Protein AF-A0AAW0XL30-F1 (afdb_monomer)

Foldseek 3Di:
DDDDDDQDKDKDKDWFQAKFAQQAPVDQQDASDWPPKDADDECVVCVQKKKWWQWDFFPRPPLTDIDTLHPPVVSHQWGPGTFWMKIWGDDDPKIKIKIKGWLPPRVQWIWHQPPPRRMITIHGGNHARMDHRGDMTMMIIFIDTPDDVVRVVVVVVVSCVVVVHDPDDDPPPVDAAAECDDPHPNPVNADPPDAQLVRLLVVLVVCVVVVPDHQAYEDELPFADADPVRFHQDPAGDCRRVVPDPVVSCVSRVHHYHYDGTHHDQNHPPDPHHD

pLDDT: mean 88.73, std 12.31, range [24.39, 98.44]

Solvent-accessible surface area (backbone atoms only — not comparable to full-atom values): 15245 Å² total; per-residue (Å²): 138,88,85,87,65,101,72,68,62,48,76,43,74,39,76,38,81,55,67,40,75,75,40,39,70,79,35,59,50,37,55,46,52,69,54,59,71,41,77,57,67,52,51,87,78,42,72,62,38,28,39,39,13,41,2,29,85,84,86,18,69,84,45,59,28,70,41,38,72,66,80,36,65,88,59,58,35,36,10,77,34,24,42,47,40,33,42,34,37,77,52,102,91,44,29,43,31,33,42,33,31,58,68,39,56,62,93,48,40,23,27,27,69,43,74,88,79,36,29,45,30,30,16,38,31,2,53,25,45,51,45,57,55,66,45,65,40,31,36,36,37,37,64,33,60,81,28,64,69,56,35,53,51,52,45,51,52,50,50,25,60,73,70,73,49,72,89,74,84,72,71,71,78,76,49,54,54,48,65,27,38,97,86,35,88,50,38,98,38,52,47,90,99,46,41,48,51,61,32,51,53,50,53,51,50,52,25,61,78,66,72,48,74,66,59,30,41,39,44,35,79,81,46,43,44,63,30,58,96,67,14,36,19,41,95,47,78,37,56,83,42,30,76,77,39,69,69,48,53,32,71,75,68,70,36,55,76,46,75,55,76,68,52,73,14,90,66,21,77,80,62,91,65,85,106

Mean predicted aligned error: 6.65 Å

Secondary structure (DSSP, 8-state):
-PPP-SS--EEEEEEE-S-EES---S-TTSEEEEEEEEEPPPTTT-TT-EEEE--STTTS-TT-EEEETTT-GGG---GGG---EEEEEEETTEEEEEEEEESS-TTTEEEEEETTTTEEEEEEETT-SEE-TTEEEEEEEEEESB-HHHHHHHHHHHHHHHTT--PPP-GGGSS-EE--STTSTTTT-PPTT--HHHHHHHHHHHHHHTT----EEEE-TTSEEE-GGG-EEEEEE-TTT-TTHHHHHHHHH-PPEEE---PBPTT-TT-SS--

Radius of gyration: 22.83 Å; Cα contacts (8 Å, |Δi|>4): 549; chains: 1; bounding box: 47×49×70 Å

Nearest PDB structures (foldseek):
  3blc-assembly1_A  TM=3.018E-01  e=8.356E-02  Escherichia coli K-12
  3bs6-assembly1_A  TM=4.001E-01  e=4.565E-01  Escherichia coli
  4liu-assembly1_A-2  TM=1.437E-01  e=5.770E-01  Escherichia coli K-12
  6hcp-assembly1_C  TM=2.713E-01  e=1.861E+00  Acinetobacter baumannii
  6h7v-assembly3_C  TM=3.399E-01  e=6.747E+00  Acinetobacter baumannii ATCC 19606 = CIP 70.34 = JCM 6841

Structure (mmCIF, N/CA/C/O backbone):
data_AF-A0AAW0XL30-F1
#
_entry.id   AF-A0AAW0XL30-F1
#
loop_
_atom_site.group_PDB
_atom_site.id
_atom_site.type_symbol
_atom_site.label_atom_id
_atom_site.label_alt_id
_atom_site.label_comp_id
_atom_site.label_asym_id
_atom_site.label_entity_id
_atom_site.label_seq_id
_atom_site.pdbx_PDB_ins_code
_atom_site.Cartn_x
_atom_site.Cartn_y
_atom_site.Cartn_z
_atom_site.occupancy
_atom_site.B_iso_or_equiv
_atom_site.auth_seq_id
_atom_site.auth_comp_id
_atom_site.auth_asym_id
_atom_site.auth_atom_id
_atom_site.pdbx_PDB_model_num
ATOM 1 N N . SER A 1 1 ? 0.242 -12.738 -33.799 1.00 29.17 1 SER A N 1
ATOM 2 C CA . SER A 1 1 ? 0.184 -11.485 -34.581 1.00 29.17 1 SER A CA 1
ATOM 3 C C . SER A 1 1 ? -0.854 -10.565 -33.959 1.00 29.17 1 SER A C 1
ATOM 5 O O . SER A 1 1 ? -2.045 -10.805 -34.114 1.00 29.17 1 SER A O 1
ATOM 7 N N . PHE A 1 2 ? -0.418 -9.568 -33.193 1.00 26.45 2 PHE A N 1
ATOM 8 C CA . PHE A 1 2 ? -1.316 -8.661 -32.475 1.00 26.45 2 PHE A CA 1
ATOM 9 C C . PHE A 1 2 ? -1.724 -7.494 -33.382 1.00 26.45 2 PHE A C 1
ATOM 11 O O . PHE A 1 2 ? -0.868 -6.788 -33.911 1.00 26.45 2 PHE A O 1
ATOM 18 N N . ARG A 1 3 ? -3.035 -7.325 -33.605 1.00 24.39 3 ARG A N 1
ATOM 19 C CA . ARG A 1 3 ? -3.607 -6.148 -34.272 1.00 24.39 3 ARG A CA 1
ATOM 20 C C . ARG A 1 3 ? -3.874 -5.080 -33.219 1.00 24.39 3 ARG A C 1
ATOM 22 O O . ARG A 1 3 ? -4.595 -5.317 -32.259 1.00 24.39 3 ARG A O 1
ATOM 29 N N . MET A 1 4 ? -3.267 -3.925 -33.438 1.00 35.72 4 MET A N 1
ATOM 30 C CA . MET A 1 4 ? -3.285 -2.756 -32.575 1.00 35.72 4 MET A CA 1
ATOM 31 C C . MET A 1 4 ? -4.419 -1.804 -33.007 1.00 35.72 4 MET A C 1
ATOM 33 O O . MET A 1 4 ? -4.470 -1.408 -34.170 1.00 35.72 4 MET A O 1
ATOM 37 N N . SER A 1 5 ? -5.339 -1.469 -32.091 1.00 28.84 5 SER A N 1
ATOM 38 C CA . SER A 1 5 ? -6.337 -0.396 -32.251 1.00 28.84 5 SER A CA 1
ATOM 39 C C . SER A 1 5 ? -6.109 0.712 -31.221 1.00 28.84 5 SER A C 1
ATOM 41 O O . SER A 1 5 ? -5.761 0.432 -30.079 1.00 28.84 5 SER A O 1
ATOM 43 N N . THR A 1 6 ? -6.375 1.944 -31.636 1.00 35.22 6 THR A N 1
ATOM 44 C CA . THR A 1 6 ? -6.037 3.279 -31.105 1.00 35.22 6 THR A CA 1
ATOM 45 C C . THR A 1 6 ? -6.480 3.670 -29.676 1.00 35.22 6 THR A C 1
ATOM 47 O O . THR A 1 6 ? -6.712 4.843 -29.426 1.00 35.22 6 THR A O 1
ATOM 50 N N . ASN A 1 7 ? -6.531 2.740 -28.719 1.00 40.53 7 ASN A N 1
ATOM 51 C CA . ASN A 1 7 ? -6.711 2.991 -27.276 1.00 40.53 7 ASN A CA 1
ATOM 52 C C . ASN A 1 7 ? -5.680 2.156 -26.493 1.00 40.53 7 ASN A C 1
ATOM 54 O O . ASN A 1 7 ? -6.031 1.209 -25.787 1.00 40.53 7 ASN A O 1
ATOM 58 N N . TYR A 1 8 ? -4.392 2.409 -26.729 1.00 49.28 8 TYR A N 1
ATOM 59 C CA . TYR A 1 8 ? -3.324 1.471 -26.384 1.00 49.28 8 TYR A CA 1
ATOM 60 C C . TYR A 1 8 ? -3.070 1.375 -24.878 1.00 49.28 8 TYR A C 1
ATOM 62 O O . TYR A 1 8 ? -2.275 2.121 -24.328 1.00 49.28 8 TYR A O 1
ATOM 70 N N . ARG A 1 9 ? -3.693 0.395 -24.222 1.00 61.16 9 ARG A N 1
ATOM 71 C CA . ARG A 1 9 ? -3.139 -0.231 -23.016 1.00 61.16 9 ARG A CA 1
ATOM 72 C C . ARG A 1 9 ? -2.165 -1.303 -23.491 1.00 61.16 9 ARG A C 1
ATOM 74 O O . ARG A 1 9 ? -2.548 -2.136 -24.313 1.00 61.16 9 ARG A O 1
ATOM 81 N N . VAL A 1 10 ? -0.921 -1.283 -23.022 1.00 65.50 10 VAL A N 1
ATOM 82 C CA . VAL A 1 10 ? 0.007 -2.384 -23.298 1.00 65.50 10 VAL A CA 1
ATOM 83 C C . VAL A 1 10 ? -0.132 -3.379 -22.160 1.00 65.50 10 VAL A C 1
ATOM 85 O O . VAL A 1 10 ? 0.188 -3.076 -21.014 1.00 65.50 10 VAL A O 1
ATOM 88 N N . LEU A 1 11 ? -0.663 -4.549 -22.496 1.00 71.31 11 LEU A N 1
ATOM 89 C CA . LEU A 1 11 ? -0.765 -5.690 -21.605 1.00 71.31 11 LEU A CA 1
ATOM 90 C C . LEU A 1 11 ? 0.345 -6.670 -21.962 1.00 71.31 11 LEU A C 1
ATOM 92 O O . LEU A 1 11 ? 0.440 -7.106 -23.112 1.00 71.31 11 LEU A O 1
ATOM 96 N N . VAL A 1 12 ? 1.175 -7.003 -20.983 1.00 78.75 12 VAL A N 1
ATOM 97 C CA . VAL A 1 12 ? 2.212 -8.018 -21.123 1.00 78.75 12 VAL A CA 1
ATOM 98 C C . VAL A 1 12 ? 1.910 -9.137 -20.140 1.00 78.75 12 VAL A C 1
ATOM 100 O O . VAL A 1 12 ? 1.725 -8.880 -18.957 1.00 78.75 12 VAL A O 1
ATOM 103 N N . MET A 1 13 ? 1.851 -10.370 -20.636 1.00 83.12 13 MET A N 1
ATOM 104 C CA . MET A 1 13 ? 1.565 -11.561 -19.838 1.00 83.12 13 MET A CA 1
ATOM 105 C C . MET A 1 13 ? 2.779 -12.483 -19.836 1.00 83.12 13 MET A C 1
ATOM 107 O O . MET A 1 13 ? 3.375 -12.721 -20.892 1.00 83.12 13 MET A O 1
ATOM 111 N N . GLN A 1 14 ? 3.101 -13.043 -18.673 1.00 81.75 14 GLN A N 1
ATOM 112 C CA . GLN A 1 14 ? 4.001 -14.183 -18.553 1.00 81.75 14 GLN A CA 1
ATOM 113 C C . GLN A 1 14 ? 3.235 -15.377 -17.986 1.00 81.75 14 GLN A C 1
ATOM 115 O O . GLN A 1 14 ? 2.604 -15.276 -16.937 1.00 81.75 14 GLN A O 1
ATOM 120 N N . ALA A 1 15 ? 3.338 -16.514 -18.674 1.00 75.75 15 ALA A N 1
ATOM 121 C CA . ALA A 1 15 ? 2.795 -17.789 -18.227 1.00 75.75 15 ALA A CA 1
ATOM 122 C C . ALA A 1 15 ? 3.926 -18.802 -18.026 1.00 75.75 15 ALA A C 1
ATOM 124 O O . ALA A 1 15 ? 4.773 -18.988 -18.907 1.00 75.75 15 ALA A O 1
ATOM 125 N N . ILE A 1 16 ? 3.943 -19.457 -16.865 1.00 80.00 16 ILE A N 1
ATOM 126 C CA . ILE A 1 16 ? 4.920 -20.487 -16.504 1.00 80.00 16 ILE A CA 1
ATOM 127 C C . ILE A 1 16 ? 4.213 -21.842 -16.545 1.00 80.00 16 ILE A C 1
ATOM 129 O O . ILE A 1 16 ? 3.512 -22.240 -15.621 1.00 80.00 16 ILE A O 1
ATOM 133 N N . PHE A 1 17 ? 4.381 -22.567 -17.652 1.00 82.38 17 PHE A N 1
ATOM 134 C CA . PHE A 1 17 ? 3.639 -23.810 -17.920 1.00 82.38 17 PHE A CA 1
ATOM 135 C C . PHE A 1 17 ? 4.147 -25.036 -17.145 1.00 82.38 17 PHE A C 1
ATOM 137 O O . PHE A 1 17 ? 3.485 -26.072 -17.127 1.00 82.38 17 PHE A O 1
ATOM 144 N N . THR A 1 18 ? 5.314 -24.943 -16.509 1.00 85.31 18 THR A N 1
ATOM 145 C CA . THR A 1 18 ? 5.949 -26.038 -15.765 1.00 85.31 18 THR A CA 1
ATOM 146 C C . THR A 1 18 ? 6.310 -25.587 -14.362 1.00 85.31 18 THR A C 1
ATOM 148 O O . THR A 1 18 ? 6.690 -24.439 -14.176 1.00 85.31 18 THR A O 1
ATOM 151 N N . TYR A 1 19 ? 6.257 -26.496 -13.390 1.00 90.75 19 TYR A N 1
ATOM 152 C CA . TYR A 1 19 ? 6.735 -26.221 -12.035 1.00 90.75 19 TYR A CA 1
ATOM 153 C C . TYR A 1 19 ? 8.234 -25.892 -12.055 1.00 90.75 19 TYR A C 1
ATOM 155 O O . TYR A 1 19 ? 9.018 -26.640 -12.646 1.00 90.75 19 TYR A O 1
ATOM 163 N N . LEU A 1 20 ? 8.614 -24.783 -11.423 1.00 91.31 20 LEU A N 1
ATOM 164 C CA . LEU A 1 20 ? 10.001 -24.340 -11.300 1.00 91.31 20 LEU A CA 1
ATOM 165 C C . LEU A 1 20 ? 10.411 -24.388 -9.821 1.00 91.31 20 LEU A C 1
ATOM 167 O O . LEU A 1 20 ? 10.010 -23.498 -9.072 1.00 91.31 20 LEU A O 1
ATOM 171 N N . PRO A 1 21 ? 11.174 -25.406 -9.385 1.00 92.94 21 PRO A N 1
ATOM 172 C CA . PRO A 1 21 ? 11.687 -25.461 -8.024 1.00 92.94 21 PRO A CA 1
ATOM 173 C C . PRO A 1 21 ? 12.925 -24.578 -7.839 1.00 92.94 21 PRO A C 1
ATOM 175 O O . PRO A 1 21 ? 13.735 -24.445 -8.759 1.00 92.94 21 PRO A O 1
ATOM 178 N N . GLY A 1 22 ? 13.128 -24.058 -6.628 1.00 92.62 22 GLY A N 1
ATOM 179 C CA . GLY A 1 22 ? 14.364 -23.362 -6.249 1.00 92.62 22 GLY A CA 1
ATOM 180 C C . GLY A 1 22 ? 14.598 -22.048 -7.000 1.00 92.62 22 GLY A C 1
ATOM 181 O O . GLY A 1 22 ? 15.731 -21.728 -7.351 1.00 92.62 22 GLY A O 1
ATOM 182 N N . THR A 1 23 ? 13.532 -21.296 -7.268 1.00 92.94 23 THR A N 1
ATOM 183 C CA . THR A 1 23 ? 13.560 -20.014 -7.991 1.00 92.94 23 THR A CA 1
ATOM 184 C C . THR A 1 23 ? 14.044 -18.845 -7.139 1.00 92.94 23 THR A C 1
ATOM 186 O O . THR A 1 23 ? 14.394 -17.795 -7.673 1.00 92.94 23 THR A O 1
ATOM 189 N N . SER A 1 24 ? 14.068 -19.009 -5.818 1.00 93.25 24 SER A N 1
ATOM 190 C CA . SER A 1 24 ? 14.411 -17.939 -4.885 1.00 93.25 24 SER A CA 1
ATOM 191 C C . SER A 1 24 ? 15.831 -17.410 -5.111 1.00 93.25 24 SER A C 1
ATOM 193 O O . SER A 1 24 ? 16.809 -18.152 -5.045 1.00 93.25 24 SER A O 1
ATOM 195 N N . THR A 1 25 ? 15.955 -16.091 -5.246 1.00 94.00 25 THR A N 1
ATOM 196 C CA . THR A 1 25 ? 17.235 -15.368 -5.202 1.00 94.00 25 THR A CA 1
ATOM 197 C C . THR A 1 25 ? 17.717 -15.143 -3.765 1.00 94.00 25 THR A C 1
ATOM 199 O O . THR A 1 25 ? 18.841 -14.696 -3.546 1.00 94.00 25 THR A O 1
ATOM 202 N N . GLY A 1 26 ? 16.864 -15.423 -2.771 1.00 92.12 26 GLY A N 1
ATOM 203 C CA . GLY A 1 26 ? 17.122 -15.152 -1.355 1.00 92.12 26 GLY A CA 1
ATOM 204 C C . GLY A 1 26 ? 16.984 -13.674 -0.981 1.00 92.12 26 GLY A C 1
ATOM 205 O O . GLY A 1 26 ? 17.193 -13.321 0.178 1.00 92.12 26 GLY A O 1
ATOM 206 N N . ASN A 1 27 ? 16.612 -12.817 -1.935 1.00 92.44 27 ASN A N 1
ATOM 207 C CA . ASN A 1 27 ? 16.466 -11.383 -1.739 1.00 92.44 27 ASN A CA 1
ATOM 208 C C . ASN A 1 27 ? 15.050 -10.932 -2.131 1.00 92.44 27 ASN A C 1
ATOM 210 O O . ASN A 1 27 ? 14.632 -11.100 -3.275 1.00 92.44 27 ASN A O 1
ATOM 214 N N . LYS A 1 28 ? 14.324 -10.352 -1.170 1.00 87.94 28 LYS A N 1
ATOM 215 C CA . LYS A 1 28 ? 12.949 -9.853 -1.345 1.00 87.94 28 LYS A CA 1
ATOM 216 C C . LYS A 1 28 ? 12.848 -8.661 -2.292 1.00 87.94 28 LYS A C 1
ATOM 218 O O . LYS A 1 28 ? 11.796 -8.457 -2.881 1.00 87.94 28 LYS A O 1
ATOM 223 N N . ASP A 1 29 ? 13.945 -7.935 -2.489 1.00 91.44 29 ASP A N 1
ATOM 224 C CA . ASP A 1 29 ? 13.969 -6.741 -3.332 1.00 91.44 29 ASP A CA 1
ATOM 225 C C . ASP A 1 29 ? 14.246 -7.055 -4.811 1.00 91.44 29 ASP A C 1
ATOM 227 O O . ASP A 1 29 ? 14.236 -6.164 -5.656 1.00 91.44 29 ASP A O 1
ATOM 231 N N . LEU A 1 30 ? 14.491 -8.328 -5.138 1.00 94.62 30 LEU A N 1
ATOM 232 C CA . LEU A 1 30 ? 14.744 -8.792 -6.501 1.00 94.62 30 LEU A CA 1
ATOM 233 C C . LEU A 1 30 ? 13.527 -9.513 -7.089 1.00 94.62 30 LEU A C 1
ATOM 235 O O . LEU A 1 30 ? 12.528 -9.769 -6.414 1.00 94.62 30 LEU A O 1
ATOM 239 N N . VAL A 1 31 ? 13.659 -9.896 -8.357 1.00 94.25 31 VAL A N 1
ATOM 240 C CA . VAL A 1 31 ? 12.742 -10.784 -9.078 1.00 94.25 31 VAL A CA 1
ATOM 241 C C . VAL A 1 31 ? 13.427 -12.122 -9.377 1.00 94.25 31 VAL A C 1
ATOM 243 O O . VAL A 1 31 ? 14.620 -12.162 -9.675 1.00 94.25 31 VAL A O 1
ATOM 246 N N . SER A 1 32 ? 12.685 -13.225 -9.288 1.00 92.06 32 SER A N 1
ATOM 247 C CA . SER A 1 32 ? 13.173 -14.591 -9.548 1.00 92.06 32 SER A CA 1
ATOM 248 C C . SER A 1 32 ? 12.951 -15.042 -10.997 1.00 92.06 32 SER A C 1
ATOM 250 O O . SER A 1 32 ? 13.806 -15.696 -11.593 1.00 92.06 32 SER A O 1
ATOM 252 N N . ALA A 1 33 ? 11.827 -14.647 -11.595 1.00 90.19 33 ALA A N 1
ATOM 253 C CA . ALA A 1 33 ? 11.513 -14.831 -13.009 1.00 90.19 33 ALA A CA 1
ATOM 254 C C . ALA A 1 33 ? 10.836 -13.560 -13.524 1.00 90.19 33 ALA A C 1
ATOM 256 O O . ALA A 1 33 ? 9.826 -13.153 -12.955 1.00 90.19 33 ALA A O 1
ATOM 257 N N . CYS A 1 34 ? 11.386 -12.932 -14.569 1.00 89.50 34 CYS A N 1
ATOM 258 C CA . CYS A 1 34 ? 10.926 -11.621 -15.030 1.00 89.50 34 CYS A CA 1
ATOM 259 C C . CYS A 1 34 ? 10.498 -11.591 -16.499 1.00 89.50 34 CYS A C 1
ATOM 261 O O . CYS A 1 34 ? 11.166 -12.148 -17.374 1.00 89.50 34 CYS A O 1
ATOM 263 N N . TYR A 1 35 ? 9.382 -10.908 -16.748 1.00 89.94 35 TYR A N 1
ATOM 264 C CA . TYR A 1 35 ? 8.895 -10.446 -18.038 1.00 89.94 35 TYR A CA 1
ATOM 265 C C . TYR A 1 35 ? 7.678 -9.513 -17.818 1.00 89.94 35 TYR A C 1
ATOM 267 O O . TYR A 1 35 ? 6.696 -9.928 -17.211 1.00 89.94 35 TYR A O 1
ATOM 275 N N . PRO A 1 36 ? 7.652 -8.284 -18.361 1.00 92.69 36 PRO A N 1
ATOM 276 C CA . PRO A 1 36 ? 8.632 -7.691 -19.261 1.00 92.69 36 PRO A CA 1
ATOM 277 C C . PRO A 1 36 ? 9.917 -7.234 -18.564 1.00 92.69 36 PRO A C 1
ATOM 279 O O . PRO A 1 36 ? 9.931 -6.894 -17.384 1.00 92.69 36 PRO A O 1
ATOM 282 N N . ARG A 1 37 ? 10.978 -7.162 -19.372 1.00 93.44 37 ARG A N 1
ATOM 283 C CA . ARG A 1 37 ? 12.225 -6.448 -19.090 1.00 93.44 37 ARG A CA 1
ATOM 284 C C . ARG A 1 37 ? 12.318 -5.262 -20.038 1.00 93.44 37 ARG A C 1
ATOM 286 O O . ARG A 1 37 ? 12.316 -5.449 -21.256 1.00 93.44 37 ARG A O 1
ATOM 293 N N . LEU A 1 38 ? 12.395 -4.055 -19.492 1.00 91.50 38 LEU A N 1
ATOM 294 C CA . LEU A 1 38 ? 12.536 -2.824 -20.262 1.00 91.50 38 LEU A CA 1
ATOM 295 C C . LEU A 1 38 ? 13.967 -2.315 -20.148 1.00 91.50 38 LEU A C 1
ATOM 297 O O . LEU A 1 38 ? 14.428 -2.000 -19.055 1.00 91.50 38 LEU A O 1
ATOM 301 N N . LEU A 1 39 ? 14.661 -2.204 -21.279 1.00 91.19 39 LEU A N 1
ATOM 302 C CA . LEU A 1 39 ? 15.953 -1.529 -21.325 1.00 91.19 39 LEU A CA 1
ATOM 303 C C . LEU A 1 39 ? 15.728 -0.020 -21.228 1.00 91.19 39 LEU A C 1
ATOM 305 O O . LEU A 1 39 ? 15.009 0.561 -22.044 1.00 91.19 39 LEU A O 1
ATOM 309 N N . LEU A 1 40 ? 16.348 0.610 -20.237 1.00 88.00 40 LEU A N 1
ATOM 310 C CA . LEU A 1 40 ? 16.280 2.049 -20.074 1.00 88.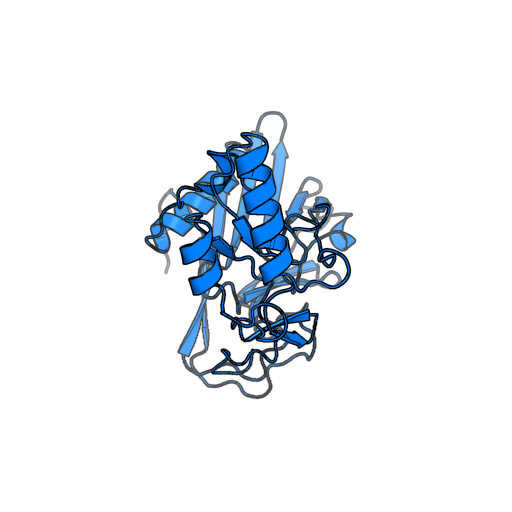00 40 LEU A CA 1
ATOM 311 C C . LEU A 1 40 ? 17.200 2.726 -21.093 1.00 88.00 40 LEU A C 1
ATOM 313 O O . LEU A 1 40 ? 18.350 2.305 -21.258 1.00 88.00 40 LEU A O 1
ATOM 317 N N . PRO A 1 41 ? 16.731 3.799 -21.752 1.00 83.12 41 PRO A N 1
ATOM 318 C CA . PRO A 1 41 ? 17.553 4.548 -22.689 1.00 83.12 41 PRO A CA 1
ATOM 319 C C . PRO A 1 41 ? 18.813 5.083 -22.003 1.00 83.12 41 PRO A C 1
ATOM 321 O O . PRO A 1 41 ? 18.839 5.340 -20.789 1.00 83.12 41 PRO A O 1
ATOM 324 N N . SER A 1 42 ? 19.875 5.258 -22.787 1.00 79.50 42 SER A N 1
ATOM 325 C CA . SER A 1 42 ? 21.062 5.950 -22.301 1.00 79.50 42 SER A CA 1
ATOM 326 C C . SER A 1 42 ? 20.748 7.429 -22.044 1.00 79.50 42 SER A C 1
ATOM 328 O O . SER A 1 42 ? 19.775 7.983 -22.565 1.00 79.50 42 SER A O 1
ATOM 330 N N . ASN A 1 43 ? 21.595 8.095 -21.258 1.00 75.62 43 ASN A N 1
ATOM 331 C CA . ASN A 1 43 ? 21.409 9.509 -20.922 1.00 75.62 43 ASN A CA 1
ATOM 332 C C . ASN A 1 43 ? 21.377 10.410 -22.167 1.00 75.62 43 ASN A C 1
ATOM 334 O O . ASN A 1 43 ? 20.710 11.440 -22.149 1.00 75.62 43 ASN A O 1
ATOM 338 N N . SER A 1 44 ? 22.079 10.030 -23.239 1.00 79.38 44 SER A N 1
ATOM 339 C CA . SER A 1 44 ? 22.057 10.755 -24.512 1.00 79.38 44 SER A CA 1
ATOM 340 C C . SER A 1 44 ? 20.774 10.536 -25.311 1.00 79.38 44 SER A C 1
ATOM 342 O O . SER A 1 44 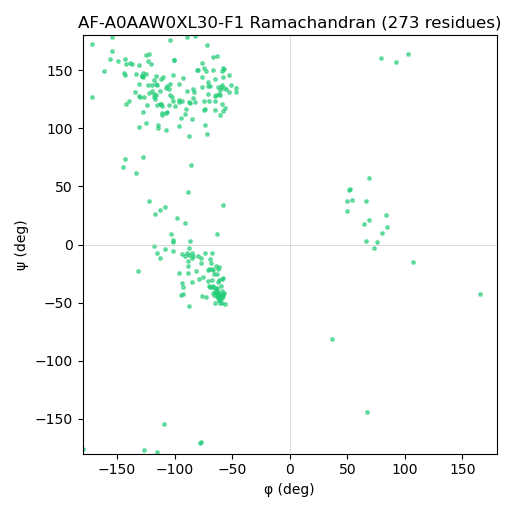? 20.384 11.431 -26.055 1.00 79.38 44 SER A O 1
ATOM 344 N N . ASP A 1 45 ? 20.114 9.386 -25.154 1.00 80.44 45 ASP A N 1
ATOM 345 C CA . ASP A 1 45 ? 18.941 9.023 -25.959 1.00 80.44 45 ASP A CA 1
ATOM 346 C C . ASP A 1 45 ? 17.640 9.597 -25.385 1.00 80.44 45 ASP A C 1
ATOM 348 O O . ASP A 1 45 ? 16.724 9.925 -26.135 1.00 80.44 45 ASP A O 1
ATOM 352 N N . ALA A 1 46 ? 17.549 9.735 -24.057 1.00 80.06 46 ALA A N 1
ATOM 353 C CA . ALA A 1 46 ? 16.371 10.289 -23.386 1.00 80.06 46 ALA A CA 1
ATOM 354 C C . ALA A 1 46 ? 16.744 11.120 -22.139 1.00 80.06 46 ALA A C 1
ATOM 356 O O . ALA A 1 46 ? 16.394 10.752 -21.013 1.00 80.06 46 ALA A O 1
ATOM 357 N N . PRO A 1 47 ? 17.425 12.272 -22.304 1.00 80.62 47 PRO A N 1
ATOM 358 C CA . PRO A 1 47 ? 17.921 13.085 -21.183 1.00 80.62 47 PRO A CA 1
ATOM 359 C C . PRO A 1 47 ? 16.808 13.632 -20.272 1.00 80.62 47 PRO A C 1
ATOM 361 O O . PRO A 1 47 ? 17.047 13.976 -19.108 1.00 80.62 47 PRO A O 1
ATOM 364 N N . ASN A 1 48 ? 15.581 13.693 -20.795 1.00 87.81 48 ASN A N 1
ATOM 365 C CA . ASN A 1 48 ? 14.407 14.233 -20.117 1.00 87.81 48 ASN A CA 1
ATOM 366 C C . ASN A 1 48 ? 13.478 13.152 -19.552 1.00 87.81 48 ASN A C 1
ATOM 368 O O . ASN A 1 48 ? 12.434 13.501 -19.006 1.00 87.81 48 ASN A O 1
ATOM 372 N N . LEU A 1 49 ? 13.840 11.866 -19.649 1.00 91.75 49 LEU A N 1
ATOM 373 C CA . LEU A 1 49 ? 13.047 10.804 -19.038 1.00 91.75 49 LEU A CA 1
ATOM 374 C C . LEU A 1 49 ? 13.170 10.878 -17.512 1.00 91.75 49 LEU A C 1
ATOM 376 O O . LEU A 1 49 ? 14.265 10.843 -16.934 1.00 91.75 49 LEU A O 1
ATOM 380 N N . ARG A 1 50 ? 12.022 10.995 -16.857 1.00 94.06 50 ARG A N 1
ATOM 381 C CA . ARG A 1 50 ? 11.876 11.090 -15.408 1.00 94.06 50 ARG A CA 1
ATOM 382 C C . ARG A 1 50 ? 10.990 9.963 -14.899 1.00 94.06 50 ARG A C 1
ATOM 384 O O . ARG A 1 50 ? 10.264 9.331 -15.668 1.00 94.06 50 ARG A O 1
ATOM 391 N N . TYR A 1 51 ? 11.047 9.736 -13.595 1.00 94.88 51 TYR A N 1
ATOM 392 C CA . TYR A 1 51 ? 10.201 8.774 -12.914 1.00 94.88 51 TYR A CA 1
ATOM 393 C C . TYR A 1 51 ? 9.541 9.372 -11.673 1.00 94.88 51 TYR A C 1
ATOM 395 O O . TYR A 1 51 ? 10.065 10.300 -11.055 1.00 94.88 51 TYR A O 1
ATOM 403 N N . ILE A 1 52 ? 8.400 8.792 -11.315 1.00 94.56 52 ILE A N 1
ATOM 404 C CA . ILE A 1 52 ? 7.781 8.845 -9.995 1.00 94.56 52 ILE A CA 1
ATOM 405 C C . ILE A 1 52 ? 7.519 7.399 -9.577 1.00 94.56 52 ILE A C 1
ATOM 407 O O . ILE A 1 52 ? 6.889 6.638 -10.312 1.00 94.56 52 ILE A O 1
ATOM 411 N N . THR A 1 53 ? 7.990 7.029 -8.396 1.00 93.75 53 THR A N 1
ATOM 412 C CA . THR A 1 53 ? 7.764 5.714 -7.795 1.00 93.75 53 THR A CA 1
ATOM 413 C C . THR A 1 53 ? 7.298 5.923 -6.360 1.00 93.75 53 THR A C 1
ATOM 415 O O . THR A 1 53 ? 8.121 6.231 -5.486 1.00 93.75 53 THR A O 1
ATOM 418 N N . PRO A 1 54 ? 5.986 5.813 -6.096 1.00 90.44 54 PRO A N 1
ATOM 419 C CA . PRO A 1 54 ? 5.496 5.662 -4.738 1.00 90.44 54 PRO A CA 1
ATOM 420 C C . PRO A 1 54 ? 6.154 4.419 -4.131 1.00 90.44 54 PRO A C 1
ATOM 422 O O . PRO A 1 54 ? 6.245 3.384 -4.793 1.00 90.44 54 PRO A O 1
ATOM 425 N N . GLY A 1 55 ? 6.640 4.533 -2.900 1.00 87.50 55 GLY A N 1
ATOM 426 C CA . GLY A 1 55 ? 7.191 3.389 -2.205 1.00 87.50 55 GLY A CA 1
ATOM 427 C C . GLY A 1 55 ? 7.148 3.463 -0.689 1.00 87.50 55 GLY A C 1
ATOM 428 O O . GLY A 1 55 ? 6.686 4.439 -0.086 1.00 87.50 55 GLY A O 1
ATOM 429 N N . GLY A 1 56 ? 7.628 2.386 -0.086 1.00 80.62 56 GLY A N 1
ATOM 430 C CA . GLY A 1 56 ? 7.711 2.187 1.349 1.00 80.62 56 GLY A CA 1
ATOM 431 C C . GLY A 1 56 ? 6.636 1.274 1.920 1.00 80.62 56 GLY A C 1
ATOM 432 O O . GLY A 1 56 ? 5.593 1.016 1.311 1.00 80.62 56 GLY A O 1
ATOM 433 N N . ASN A 1 57 ? 6.906 0.835 3.147 1.00 69.94 57 ASN A N 1
ATOM 434 C CA . ASN A 1 57 ? 6.043 -0.043 3.927 1.00 69.94 57 ASN A CA 1
ATOM 435 C C . ASN A 1 57 ? 4.570 0.415 3.904 1.00 69.94 57 ASN A C 1
ATOM 437 O O . ASN A 1 57 ? 4.277 1.579 4.167 1.00 69.94 57 ASN A O 1
ATOM 441 N N . MET A 1 58 ? 3.646 -0.531 3.688 1.00 64.38 58 MET A N 1
ATOM 442 C CA . MET A 1 58 ? 2.190 -0.339 3.832 1.00 64.38 58 MET A CA 1
ATOM 443 C C . MET A 1 58 ? 1.550 0.592 2.778 1.00 64.38 58 MET A C 1
ATOM 445 O O . MET A 1 58 ? 0.861 1.546 3.124 1.00 64.38 58 MET A O 1
ATOM 449 N N . ALA A 1 59 ? 1.714 0.260 1.491 1.00 61.38 59 ALA A N 1
ATOM 450 C CA . ALA A 1 59 ? 1.051 0.899 0.339 1.00 61.38 59 ALA A CA 1
ATOM 451 C C . ALA A 1 59 ? 1.688 2.190 -0.220 1.00 61.38 59 ALA A C 1
ATOM 453 O O . ALA A 1 59 ? 1.022 2.963 -0.908 1.00 61.38 59 ALA A O 1
ATOM 454 N N . GLY A 1 60 ? 2.996 2.386 -0.024 1.00 61.28 60 GLY A N 1
ATOM 455 C CA . GLY A 1 60 ? 3.792 3.119 -1.011 1.00 61.28 60 GLY A CA 1
ATOM 456 C C . GLY A 1 60 ? 3.813 4.653 -0.932 1.00 61.28 60 GLY A C 1
ATOM 457 O O . GLY A 1 60 ? 4.227 5.291 -1.892 1.00 61.28 60 GLY A O 1
ATOM 458 N N . TRP A 1 61 ? 3.394 5.297 0.159 1.00 65.81 61 TRP A N 1
ATOM 459 C CA . TRP A 1 61 ? 3.382 6.777 0.221 1.00 65.81 61 TRP A CA 1
ATOM 460 C C . TRP A 1 61 ? 4.369 7.402 1.206 1.00 65.81 61 TRP A C 1
ATOM 462 O O . TRP A 1 61 ? 4.624 8.602 1.137 1.00 65.81 61 TRP A O 1
ATOM 472 N N . VAL A 1 62 ? 4.974 6.605 2.085 1.00 72.69 62 VAL A N 1
ATOM 473 C CA . VAL A 1 62 ? 5.937 7.096 3.085 1.00 72.69 62 VAL A CA 1
ATOM 474 C C . VAL A 1 62 ? 7.347 7.296 2.521 1.00 72.69 62 VAL A C 1
ATOM 476 O O . VAL A 1 62 ? 8.107 8.092 3.062 1.00 72.69 62 VAL A O 1
ATOM 479 N N . LEU A 1 63 ? 7.693 6.616 1.423 1.00 82.31 63 LEU A N 1
ATOM 480 C CA . LEU A 1 63 ? 8.977 6.732 0.723 1.00 82.31 63 LEU A CA 1
ATOM 481 C C . LEU A 1 63 ? 8.794 7.140 -0.743 1.00 82.31 63 LEU A C 1
ATOM 483 O O . LEU A 1 63 ? 9.534 6.676 -1.613 1.00 82.31 63 LEU A O 1
ATOM 487 N N . TYR A 1 64 ? 7.826 8.019 -1.018 1.00 87.56 64 TYR A N 1
ATOM 488 C CA . TYR A 1 64 ? 7.642 8.615 -2.341 1.00 87.56 64 TYR A CA 1
ATOM 489 C C . TYR A 1 64 ? 8.976 9.104 -2.920 1.00 87.56 64 TYR A C 1
ATOM 491 O O . TYR A 1 64 ? 9.739 9.805 -2.249 1.00 87.56 64 TYR A O 1
ATOM 499 N N . SER A 1 65 ? 9.243 8.743 -4.174 1.00 92.56 65 SER A N 1
ATOM 500 C CA . SER A 1 65 ? 10.440 9.169 -4.884 1.00 92.56 65 SER A CA 1
ATOM 501 C C . SER A 1 65 ? 10.123 9.670 -6.282 1.00 92.56 65 SER A C 1
ATOM 503 O O . SER A 1 65 ? 9.217 9.173 -6.953 1.00 92.56 65 SER A O 1
ATOM 505 N N . GLN A 1 66 ? 10.903 10.652 -6.717 1.00 93.44 66 GLN A N 1
ATOM 506 C CA . GLN A 1 66 ? 10.890 11.173 -8.071 1.00 93.44 66 GLN A CA 1
ATOM 507 C C . GLN A 1 66 ? 12.308 11.551 -8.480 1.00 93.44 66 GLN A C 1
ATOM 509 O O . GLN A 1 66 ? 13.090 12.027 -7.656 1.00 93.44 66 GLN A O 1
ATOM 514 N N . GLY A 1 67 ? 12.623 11.401 -9.760 1.00 93.56 67 GLY A N 1
ATOM 515 C CA . GLY A 1 67 ? 13.958 11.719 -10.237 1.00 93.56 67 GLY A CA 1
ATOM 516 C C . GLY A 1 67 ? 14.150 11.502 -11.725 1.00 93.56 67 GLY A C 1
ATOM 517 O O . GLY A 1 67 ? 13.229 11.193 -12.482 1.00 93.56 67 GLY A O 1
ATOM 518 N N . SER A 1 68 ? 15.383 11.707 -12.152 1.00 92.12 68 SER A N 1
ATOM 519 C CA . SER A 1 68 ? 15.864 11.435 -13.492 1.00 92.12 68 SER A CA 1
ATOM 520 C C . SER A 1 68 ? 16.249 9.973 -13.673 1.00 92.12 68 SER A C 1
ATOM 522 O O . SER A 1 68 ? 17.062 9.446 -12.915 1.00 92.12 68 SER A O 1
ATOM 524 N N . MET A 1 69 ? 15.771 9.347 -14.755 1.00 91.19 69 MET A N 1
ATOM 525 C CA . MET A 1 69 ? 16.242 8.016 -15.177 1.00 91.19 69 MET A CA 1
ATOM 526 C C . MET A 1 69 ? 17.706 8.035 -15.663 1.00 91.19 69 MET A C 1
ATOM 528 O O . MET A 1 69 ? 18.300 6.988 -15.937 1.00 91.19 69 MET A O 1
ATOM 532 N N . ALA A 1 70 ? 18.301 9.225 -15.782 1.00 87.81 70 ALA A N 1
ATOM 533 C CA . ALA A 1 70 ? 19.688 9.407 -16.182 1.00 87.81 70 ALA A CA 1
ATOM 534 C C . ALA A 1 70 ? 20.669 9.500 -15.002 1.00 87.81 70 ALA A C 1
ATOM 536 O O . ALA A 1 70 ? 21.817 9.075 -15.137 1.00 87.81 70 ALA A O 1
ATOM 537 N N . THR A 1 71 ? 20.248 10.069 -13.869 1.00 88.06 71 THR A N 1
ATOM 538 C CA . THR A 1 71 ? 21.164 10.434 -12.769 1.00 88.06 71 THR A CA 1
ATOM 539 C C . THR A 1 71 ? 20.707 9.984 -11.391 1.00 88.06 71 THR A C 1
ATOM 541 O O . THR A 1 71 ? 21.549 9.822 -10.516 1.00 88.06 71 THR A O 1
ATOM 544 N N . ASP A 1 72 ? 19.412 9.746 -11.188 1.00 92.25 72 ASP A N 1
ATOM 545 C CA . ASP A 1 72 ? 18.842 9.632 -9.842 1.00 92.25 72 ASP A CA 1
ATOM 546 C C . ASP A 1 72 ? 18.351 8.205 -9.555 1.00 92.25 72 ASP A C 1
ATOM 548 O O . ASP A 1 72 ? 17.397 8.016 -8.807 1.00 92.25 72 ASP A O 1
ATOM 552 N N . LEU A 1 73 ? 18.966 7.182 -10.158 1.00 91.81 73 LEU A N 1
ATOM 553 C CA . LEU A 1 73 ? 18.512 5.786 -10.045 1.00 91.81 73 LEU A CA 1
ATOM 554 C C . LEU A 1 73 ? 18.579 5.226 -8.613 1.00 91.81 73 LEU A C 1
ATOM 556 O O . LEU A 1 73 ? 17.811 4.334 -8.261 1.00 91.81 73 LEU A O 1
ATOM 560 N N . ASP A 1 74 ? 19.449 5.768 -7.762 1.00 92.25 74 ASP A N 1
ATOM 561 C CA . ASP A 1 74 ? 19.571 5.347 -6.359 1.00 92.25 74 ASP A CA 1
ATOM 562 C C . ASP A 1 74 ? 18.338 5.696 -5.517 1.00 92.25 74 ASP A C 1
ATOM 564 O O . ASP A 1 74 ? 18.093 5.079 -4.484 1.00 92.25 74 ASP A O 1
ATOM 568 N N . TRP A 1 75 ? 17.533 6.657 -5.972 1.00 91.56 75 TRP A N 1
ATOM 569 C CA . TRP A 1 75 ? 16.306 7.062 -5.291 1.00 91.56 75 TRP A CA 1
ATOM 570 C C . TRP A 1 75 ? 15.080 6.284 -5.772 1.00 91.56 75 TRP A C 1
ATOM 572 O O . TRP A 1 75 ? 14.022 6.391 -5.152 1.00 91.56 75 TRP A O 1
ATOM 582 N N . PHE A 1 76 ? 15.192 5.505 -6.849 1.00 94.00 76 PHE A N 1
ATOM 583 C CA . PHE A 1 76 ? 14.082 4.740 -7.410 1.00 94.00 76 PHE A CA 1
ATOM 584 C C . PHE A 1 76 ? 13.567 3.709 -6.398 1.00 94.00 76 PHE A C 1
ATOM 586 O O . PHE A 1 76 ? 14.367 3.030 -5.754 1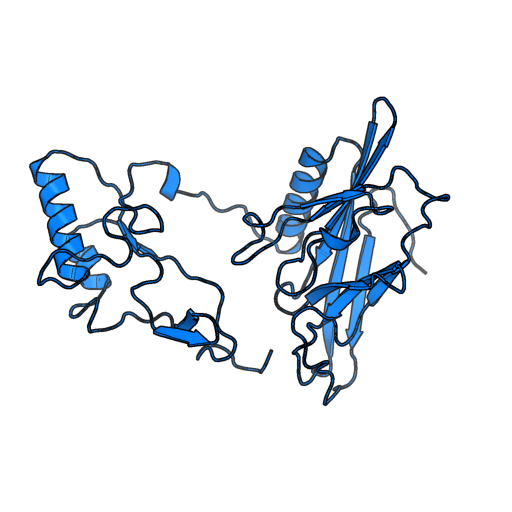.00 94.00 76 PHE A O 1
ATOM 593 N N . ARG A 1 77 ? 12.239 3.594 -6.252 1.00 93.75 77 ARG A N 1
ATOM 594 C CA . ARG A 1 77 ? 11.609 2.598 -5.371 1.00 93.75 77 ARG A CA 1
ATOM 595 C C . ARG A 1 77 ? 11.237 1.350 -6.159 1.00 93.75 77 ARG A C 1
ATOM 597 O O . ARG A 1 77 ? 10.318 1.368 -6.976 1.00 93.75 77 ARG A O 1
ATOM 604 N N . ASP A 1 78 ? 11.975 0.286 -5.896 1.00 93.31 78 ASP A N 1
ATOM 605 C CA . ASP A 1 78 ? 11.813 -1.061 -6.422 1.00 93.31 78 ASP A CA 1
ATOM 606 C C . ASP A 1 78 ? 11.732 -2.086 -5.276 1.00 93.31 78 ASP A C 1
ATOM 608 O O . ASP A 1 78 ? 11.689 -1.717 -4.101 1.00 93.31 78 ASP A O 1
ATOM 612 N N . GLY A 1 79 ? 11.655 -3.373 -5.610 1.00 91.19 79 GLY A N 1
ATOM 613 C CA . GLY A 1 79 ? 11.614 -4.452 -4.631 1.00 91.19 79 GLY A CA 1
ATOM 614 C C . GLY A 1 79 ? 10.335 -4.466 -3.795 1.00 91.19 79 GLY A C 1
ATOM 615 O O . GLY A 1 79 ? 9.260 -4.135 -4.295 1.00 91.19 79 GLY A O 1
ATOM 616 N N . GLU A 1 80 ? 10.459 -4.839 -2.517 1.00 86.62 80 GLU A N 1
ATOM 617 C CA . GLU A 1 80 ? 9.331 -4.886 -1.569 1.00 86.62 80 GLU A CA 1
ATOM 618 C C . GLU A 1 80 ? 8.761 -3.486 -1.274 1.00 86.62 80 GLU A C 1
ATOM 620 O O . GLU A 1 80 ? 7.586 -3.335 -0.938 1.00 86.62 80 GLU A O 1
ATOM 625 N N . ASP A 1 81 ? 9.584 -2.448 -1.433 1.00 87.06 81 ASP A N 1
ATOM 626 C CA . ASP A 1 81 ? 9.182 -1.059 -1.235 1.00 87.06 81 ASP A CA 1
ATOM 627 C C . ASP A 1 81 ? 8.535 -0.440 -2.483 1.00 87.06 81 ASP A C 1
ATOM 629 O O . ASP A 1 81 ? 8.056 0.689 -2.394 1.00 87.06 81 ASP A O 1
ATOM 633 N N . GLY A 1 82 ? 8.532 -1.114 -3.637 1.00 88.19 82 GLY A N 1
ATOM 634 C CA . GLY A 1 82 ? 8.048 -0.586 -4.915 1.00 88.19 82 GLY A CA 1
ATOM 635 C C . GLY A 1 82 ? 6.817 -1.311 -5.464 1.00 88.19 82 GLY A C 1
ATOM 636 O O . GLY A 1 82 ? 6.275 -2.233 -4.867 1.00 88.19 82 GLY A O 1
ATOM 637 N N . GLY A 1 83 ? 6.354 -0.891 -6.644 1.00 88.50 83 GLY A N 1
ATOM 638 C CA . GLY A 1 83 ? 5.312 -1.625 -7.378 1.00 88.50 83 GLY A CA 1
ATOM 639 C C . GLY A 1 83 ? 4.666 -0.824 -8.502 1.00 88.50 83 GLY A C 1
ATOM 640 O O . GLY A 1 83 ? 4.492 -1.332 -9.611 1.00 88.50 83 GLY A O 1
ATOM 641 N N . LEU A 1 84 ? 4.364 0.450 -8.238 1.00 92.12 84 LEU A N 1
ATOM 642 C CA . LEU A 1 84 ? 3.886 1.396 -9.244 1.00 92.12 84 LEU A CA 1
ATOM 643 C C . LEU A 1 84 ? 5.056 2.220 -9.779 1.00 92.12 84 LEU A C 1
ATOM 645 O O . LEU A 1 84 ? 5.731 2.912 -9.019 1.00 92.12 84 LEU A O 1
ATOM 649 N N . VAL A 1 85 ? 5.247 2.206 -11.094 1.00 95.12 85 VAL A N 1
ATOM 650 C CA . VAL A 1 85 ? 6.238 3.049 -11.762 1.00 95.12 85 VAL A CA 1
ATOM 651 C C . VAL A 1 85 ? 5.529 3.999 -12.700 1.00 95.12 85 VAL A C 1
ATOM 653 O O . VAL A 1 85 ? 4.798 3.575 -13.587 1.00 95.12 85 VAL A O 1
ATOM 656 N N . VAL A 1 86 ? 5.773 5.293 -12.549 1.00 95.38 86 VAL A N 1
ATOM 657 C CA . VAL A 1 86 ? 5.315 6.294 -13.506 1.00 95.38 86 VAL A CA 1
ATOM 658 C C . VAL A 1 86 ? 6.528 6.860 -14.213 1.00 95.38 86 VAL A C 1
ATOM 660 O O . VAL A 1 86 ? 7.322 7.566 -13.602 1.00 95.38 86 VAL A O 1
ATOM 663 N N . LEU A 1 87 ? 6.676 6.562 -15.498 1.00 94.62 87 LEU A N 1
ATOM 664 C CA . LEU A 1 87 ? 7.695 7.180 -16.341 1.00 94.62 87 LEU A CA 1
ATOM 665 C C . LEU A 1 87 ? 7.064 8.347 -17.085 1.00 94.62 87 LEU A C 1
ATOM 667 O O . LEU A 1 87 ? 5.939 8.233 -17.568 1.00 94.62 87 LEU A O 1
ATOM 671 N N . PHE A 1 88 ? 7.763 9.471 -17.183 1.00 93.75 88 PHE A N 1
ATOM 672 C CA . PHE A 1 88 ? 7.230 10.639 -17.870 1.00 93.75 88 PHE A CA 1
ATOM 673 C C . PHE A 1 88 ? 8.316 11.490 -18.513 1.00 93.75 88 PHE A C 1
ATOM 675 O O . PHE A 1 88 ? 9.483 11.467 -18.120 1.00 93.75 88 PHE A O 1
ATOM 682 N N . GLN A 1 89 ? 7.891 12.268 -19.500 1.00 90.31 89 GLN A N 1
ATOM 683 C CA . GLN A 1 89 ? 8.682 13.285 -20.167 1.00 90.31 89 GLN A CA 1
ATOM 684 C C . GLN A 1 89 ? 7.824 14.542 -20.292 1.00 90.31 89 GLN A C 1
ATOM 686 O O . GLN A 1 89 ? 6.659 14.477 -20.689 1.00 90.31 89 GLN A O 1
ATOM 691 N N . ALA A 1 90 ? 8.400 15.677 -19.910 1.00 83.19 90 ALA A N 1
ATOM 692 C CA . ALA A 1 90 ? 7.782 16.982 -20.081 1.00 83.19 90 ALA A CA 1
ATOM 693 C C . ALA A 1 90 ? 8.426 17.687 -21.279 1.00 83.19 90 ALA A C 1
ATOM 695 O O . ALA A 1 90 ? 9.650 17.815 -21.335 1.00 83.19 90 ALA A O 1
ATOM 696 N N . GLU A 1 91 ? 7.600 18.146 -22.212 1.00 80.12 91 GLU A N 1
ATOM 697 C CA . GLU A 1 91 ? 7.999 18.953 -23.364 1.00 80.12 91 GLU A CA 1
ATOM 698 C C . GLU A 1 91 ? 7.121 20.194 -23.394 1.00 80.12 91 GLU A C 1
ATOM 700 O O . GLU A 1 91 ? 5.922 20.051 -23.586 1.00 80.12 91 GLU A O 1
ATOM 705 N N . GLU A 1 92 ? 7.714 21.374 -23.183 1.00 77.06 92 GLU A N 1
ATOM 706 C CA . GLU A 1 92 ? 7.080 22.707 -23.163 1.00 77.06 92 GLU A CA 1
ATOM 707 C C . GLU A 1 92 ? 5.663 22.756 -22.549 1.00 77.06 92 GLU A C 1
ATOM 709 O O . GLU A 1 92 ? 5.516 23.111 -21.380 1.00 77.06 92 GLU A O 1
ATOM 714 N N . GLU A 1 93 ? 4.631 22.393 -23.313 1.00 75.06 93 GLU A N 1
ATOM 715 C CA . GLU A 1 93 ? 3.212 22.468 -22.943 1.00 75.06 93 GLU A CA 1
ATOM 716 C C . GLU A 1 93 ? 2.539 21.106 -22.666 1.00 75.06 93 GLU A C 1
ATOM 718 O O . GLU A 1 93 ? 1.369 21.059 -22.281 1.00 75.06 93 GLU A O 1
ATOM 723 N N . THR A 1 94 ? 3.243 19.987 -22.847 1.00 76.38 94 THR A N 1
ATOM 724 C CA . THR A 1 94 ? 2.691 18.629 -22.727 1.00 76.38 94 THR A CA 1
ATOM 725 C C . THR A 1 94 ? 3.513 17.748 -21.793 1.00 76.38 94 THR A C 1
ATOM 727 O O . THR A 1 94 ? 4.739 17.839 -21.712 1.00 76.38 94 THR A O 1
ATOM 730 N N . VAL A 1 95 ? 2.823 16.865 -21.070 1.00 85.44 95 VAL A N 1
ATOM 731 C CA . VAL A 1 95 ? 3.462 15.841 -20.241 1.00 85.44 95 VAL A CA 1
ATOM 732 C C . VAL A 1 95 ? 2.926 14.489 -20.666 1.00 85.44 95 VAL A C 1
ATOM 734 O O . VAL A 1 95 ? 1.801 14.116 -20.326 1.00 85.44 95 VAL A O 1
ATOM 737 N N . SER A 1 96 ? 3.764 13.759 -21.395 1.00 89.25 96 SER A N 1
ATOM 738 C CA . SER A 1 96 ? 3.518 12.360 -21.724 1.00 89.25 96 SER A CA 1
ATOM 739 C C . SER A 1 96 ? 3.997 11.492 -20.573 1.00 89.25 96 SER A C 1
ATOM 741 O O . SER A 1 96 ? 5.095 11.680 -20.048 1.00 89.25 96 SER A O 1
ATOM 743 N N . SER A 1 97 ? 3.176 10.535 -20.166 1.00 93.00 97 SER A N 1
ATOM 744 C CA . SER A 1 97 ? 3.495 9.611 -19.086 1.00 93.00 97 SER A CA 1
ATOM 745 C C . SER A 1 97 ? 2.987 8.211 -19.387 1.00 93.00 97 SER A C 1
ATOM 747 O O . SER A 1 97 ? 2.022 8.025 -20.124 1.00 93.00 97 SER A O 1
ATOM 749 N N . VAL A 1 98 ? 3.626 7.221 -18.782 1.00 93.62 98 VAL A N 1
ATOM 750 C CA . VAL A 1 98 ? 3.156 5.845 -18.742 1.00 93.62 98 VAL A CA 1
ATOM 751 C C . VAL A 1 98 ? 3.192 5.364 -17.300 1.00 93.62 98 VAL A C 1
ATOM 753 O O . VAL A 1 98 ? 4.209 5.482 -16.618 1.00 93.62 98 VAL A O 1
ATOM 756 N N . VAL A 1 99 ? 2.058 4.855 -16.832 1.00 95.25 99 VAL A N 1
ATOM 757 C CA . VAL A 1 99 ? 1.924 4.222 -15.520 1.00 95.25 99 VAL A CA 1
ATOM 758 C C . VAL A 1 99 ? 2.052 2.718 -15.717 1.00 95.25 99 VAL A C 1
ATOM 760 O O . VAL A 1 99 ? 1.303 2.146 -16.506 1.00 95.25 99 VAL A O 1
ATOM 763 N N . VAL A 1 100 ? 3.000 2.083 -15.038 1.00 95.44 100 VAL A N 1
ATOM 764 C CA . VAL A 1 100 ? 3.290 0.654 -15.157 1.00 95.44 100 VAL A CA 1
ATOM 765 C C . VAL A 1 100 ? 3.155 -0.022 -13.800 1.00 95.44 100 VAL A C 1
ATOM 767 O O . VAL A 1 100 ? 3.707 0.451 -12.806 1.00 95.44 100 VAL A O 1
ATOM 770 N N . SER A 1 101 ? 2.419 -1.128 -13.755 1.00 94.62 101 SER A N 1
ATOM 771 C CA . SER A 1 101 ? 2.205 -1.918 -12.542 1.00 94.62 101 SER A CA 1
ATOM 772 C C . SER A 1 101 ? 1.882 -3.369 -12.877 1.00 94.62 101 SER A C 1
ATOM 774 O O . SER A 1 101 ? 1.479 -3.684 -14.000 1.00 94.62 101 SER A O 1
ATOM 776 N N . ALA A 1 102 ? 1.942 -4.243 -11.873 1.00 93.88 102 ALA A N 1
ATOM 777 C CA . ALA A 1 102 ? 1.221 -5.508 -11.943 1.00 93.88 102 ALA A CA 1
ATOM 778 C C . ALA A 1 102 ? -0.276 -5.237 -12.199 1.00 93.88 102 ALA A C 1
ATOM 780 O O . ALA A 1 102 ? -0.872 -4.342 -11.589 1.00 93.88 102 ALA A O 1
ATOM 781 N N . LEU A 1 103 ? -0.865 -5.977 -13.134 1.00 93.94 103 LEU A N 1
ATOM 782 C CA . LEU A 1 103 ? -2.304 -6.026 -13.374 1.00 93.94 103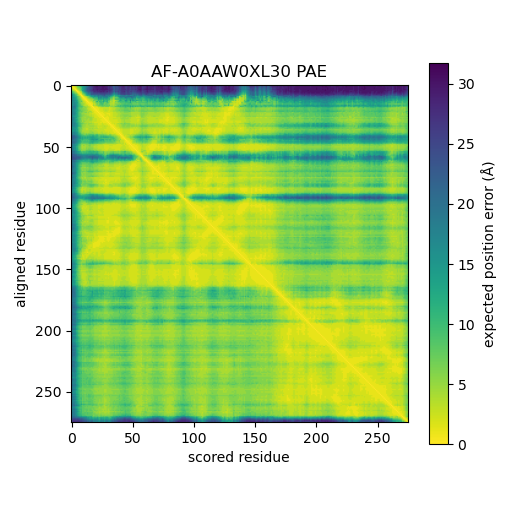 LEU A CA 1
ATOM 783 C C . LEU A 1 103 ? -2.930 -7.168 -12.578 1.00 93.94 103 LEU A C 1
ATOM 785 O O . LEU A 1 103 ? -3.980 -6.981 -11.969 1.00 93.94 103 LEU A O 1
ATOM 789 N N . THR A 1 104 ? -2.278 -8.328 -12.562 1.00 92.81 104 THR A N 1
ATOM 790 C CA . THR A 1 104 ? -2.688 -9.509 -11.798 1.00 92.81 104 THR A CA 1
ATOM 791 C C . THR A 1 104 ? -1.560 -9.948 -10.874 1.00 92.81 104 THR A C 1
ATOM 793 O O . THR A 1 104 ? -0.403 -9.588 -11.073 1.00 92.81 104 THR A O 1
ATOM 796 N N . GLN A 1 105 ? -1.908 -10.691 -9.821 1.00 91.62 105 GLN A N 1
ATOM 797 C CA . GLN A 1 105 ? -0.955 -11.156 -8.807 1.00 91.62 105 GLN A CA 1
ATOM 798 C C . GLN A 1 105 ? -0.056 -10.044 -8.212 1.00 91.62 105 GLN A C 1
ATOM 800 O O . GLN A 1 105 ? 1.155 -10.244 -8.088 1.00 91.62 105 GLN A O 1
ATOM 805 N N . PRO A 1 106 ? -0.598 -8.871 -7.810 1.00 89.06 106 PRO A N 1
ATOM 806 C CA . PRO A 1 106 ? 0.221 -7.758 -7.316 1.00 89.06 106 PRO A CA 1
ATOM 807 C C . PRO A 1 106 ? 0.968 -8.078 -6.013 1.00 89.06 106 PRO A C 1
ATOM 809 O O . PRO A 1 106 ? 1.933 -7.403 -5.693 1.00 89.06 106 PRO A O 1
ATOM 812 N N . MET A 1 107 ? 0.545 -9.113 -5.279 1.00 86.31 107 MET A N 1
ATOM 813 C CA . MET A 1 107 ? 1.223 -9.584 -4.065 1.00 86.31 107 MET A CA 1
ATOM 814 C C . MET A 1 107 ? 2.373 -10.561 -4.346 1.00 86.31 107 MET A C 1
ATOM 816 O O . MET A 1 107 ? 3.116 -10.890 -3.435 1.00 86.31 107 MET A O 1
ATOM 820 N N . ALA A 1 108 ? 2.495 -11.056 -5.579 1.00 89.19 108 ALA A N 1
ATOM 821 C CA . ALA A 1 108 ? 3.553 -11.982 -5.982 1.00 89.19 108 ALA A CA 1
ATOM 822 C C . ALA A 1 108 ? 4.498 -11.375 -7.030 1.00 89.19 108 ALA A C 1
ATOM 824 O O . ALA A 1 108 ? 5.500 -12.003 -7.368 1.00 89.19 108 ALA A O 1
ATOM 825 N N . THR A 1 109 ? 4.177 -10.187 -7.552 1.00 91.81 109 THR A N 1
ATOM 826 C CA . THR A 1 109 ? 4.910 -9.524 -8.634 1.00 91.81 109 THR A CA 1
ATOM 827 C C . THR A 1 109 ? 5.635 -8.293 -8.106 1.00 91.81 109 THR A C 1
ATOM 829 O O . THR A 1 109 ? 4.990 -7.338 -7.680 1.00 91.81 109 THR A O 1
ATOM 832 N N . ASN A 1 110 ? 6.959 -8.282 -8.217 1.00 92.44 110 ASN A N 1
ATOM 833 C CA . ASN A 1 110 ? 7.806 -7.138 -7.904 1.00 92.44 110 ASN A CA 1
ATOM 834 C C . ASN A 1 110 ? 8.227 -6.403 -9.174 1.00 92.44 110 ASN A C 1
ATOM 836 O O . ASN A 1 110 ? 8.255 -6.969 -10.270 1.00 92.44 110 ASN A O 1
ATOM 840 N N . VAL A 1 111 ? 8.613 -5.143 -8.993 1.00 94.50 111 VAL A N 1
ATOM 841 C CA . VAL A 1 111 ? 9.427 -4.401 -9.955 1.00 94.50 111 VAL A CA 1
ATOM 842 C C . VAL A 1 111 ? 10.852 -4.313 -9.424 1.00 94.50 111 VAL A C 1
ATOM 844 O O . VAL A 1 111 ? 11.043 -4.070 -8.239 1.00 94.50 111 VAL A O 1
ATOM 847 N N . TRP A 1 112 ? 11.849 -4.501 -10.278 1.00 95.88 112 TRP A N 1
ATOM 848 C CA . TRP A 1 112 ? 13.262 -4.400 -9.930 1.00 95.88 112 TRP A CA 1
ATOM 849 C C . TRP A 1 112 ? 13.995 -3.513 -10.935 1.00 95.88 112 TRP A C 1
ATOM 851 O O . TRP A 1 112 ? 13.891 -3.724 -12.144 1.00 95.88 112 TRP A O 1
ATOM 861 N N . LEU A 1 113 ? 14.731 -2.516 -10.439 1.00 95.62 113 LEU A N 1
ATOM 862 C CA . LEU A 1 113 ? 15.634 -1.711 -11.248 1.00 95.62 113 LEU A CA 1
ATOM 863 C C . LEU A 1 113 ? 17.058 -2.271 -11.124 1.00 95.62 113 LEU A C 1
ATOM 865 O O . LEU A 1 113 ? 17.781 -1.989 -10.162 1.00 95.62 113 LEU A O 1
ATOM 869 N N . ASP A 1 114 ? 17.492 -3.005 -12.147 1.00 94.50 114 ASP A N 1
ATOM 870 C CA . ASP A 1 114 ? 18.897 -3.369 -12.309 1.00 94.50 114 ASP A CA 1
ATOM 871 C C . ASP A 1 114 ? 19.669 -2.128 -12.770 1.00 94.50 114 ASP A C 1
ATOM 873 O O . ASP A 1 114 ? 19.591 -1.692 -13.925 1.00 94.50 114 ASP A O 1
ATOM 877 N N . ARG A 1 115 ? 20.393 -1.519 -11.832 1.00 92.38 115 ARG A N 1
ATOM 878 C CA . ARG A 1 115 ? 21.136 -0.273 -12.051 1.00 92.38 115 ARG A CA 1
ATOM 879 C C . ARG A 1 115 ? 22.355 -0.486 -12.949 1.00 92.38 115 ARG A C 1
ATOM 881 O O . ARG A 1 115 ? 22.685 0.413 -13.722 1.00 92.38 115 ARG A O 1
ATOM 888 N N . ASP A 1 116 ? 22.963 -1.671 -12.901 1.00 91.06 116 ASP A N 1
ATOM 889 C CA . ASP A 1 116 ? 24.155 -2.008 -13.681 1.00 91.06 116 ASP A CA 1
ATOM 890 C C . ASP A 1 116 ? 23.788 -2.285 -15.141 1.00 91.06 116 ASP A C 1
ATOM 892 O O . ASP A 1 116 ? 24.436 -1.785 -16.062 1.00 91.06 116 ASP A O 1
ATOM 896 N N . GLN A 1 117 ? 22.716 -3.051 -15.363 1.00 91.81 117 GLN A N 1
ATOM 897 C CA . GLN A 1 117 ? 22.215 -3.358 -16.707 1.00 91.81 117 GLN A CA 1
ATOM 898 C C . GLN A 1 117 ? 21.290 -2.273 -17.267 1.00 91.81 117 GLN A C 1
ATOM 900 O O . GLN A 1 117 ? 20.955 -2.302 -18.452 1.00 91.81 117 GLN A O 1
ATOM 905 N N . ARG A 1 118 ? 20.887 -1.306 -16.432 1.00 91.81 118 ARG A N 1
ATOM 906 C CA . ARG A 1 118 ? 19.881 -0.283 -16.740 1.00 91.81 118 ARG A CA 1
ATOM 907 C C . ARG A 1 118 ? 18.586 -0.908 -17.256 1.00 91.81 118 ARG A C 1
ATOM 909 O O . ARG A 1 118 ? 18.043 -0.470 -18.270 1.00 91.81 118 ARG A O 1
ATOM 916 N N . THR A 1 119 ? 18.090 -1.928 -16.565 1.00 94.00 119 THR A N 1
ATOM 917 C CA . THR A 1 119 ? 16.830 -2.590 -16.916 1.00 94.00 119 THR A CA 1
ATOM 918 C C . THR A 1 119 ? 15.800 -2.454 -15.814 1.00 94.00 119 THR A C 1
ATOM 920 O O . THR A 1 119 ? 16.125 -2.522 -14.633 1.00 94.00 119 THR A O 1
ATOM 923 N N . LEU A 1 120 ? 14.549 -2.264 -16.219 1.00 95.00 120 LEU A N 1
ATOM 924 C CA . LEU A 1 120 ? 13.399 -2.299 -15.333 1.00 95.00 120 LEU A CA 1
ATOM 925 C C . LEU A 1 120 ? 12.628 -3.592 -15.589 1.00 95.00 120 LEU A C 1
ATOM 927 O O . LEU A 1 120 ? 12.091 -3.799 -16.681 1.00 95.00 120 LEU A O 1
ATOM 931 N N . ASP A 1 121 ? 12.617 -4.456 -14.586 1.00 95.62 121 ASP A N 1
ATOM 932 C CA . ASP A 1 121 ? 12.114 -5.818 -14.670 1.00 95.62 121 ASP A CA 1
ATOM 933 C C . ASP A 1 121 ? 10.862 -5.965 -13.813 1.00 95.62 121 ASP A C 1
ATOM 935 O O . ASP A 1 121 ? 10.870 -5.595 -12.643 1.00 95.62 121 ASP A O 1
ATOM 939 N N . TRP A 1 122 ? 9.803 -6.553 -14.366 1.00 95.00 122 TRP A N 1
ATOM 940 C CA . TRP A 1 122 ? 8.666 -7.031 -13.579 1.00 95.00 122 TRP A CA 1
ATOM 941 C C . TRP A 1 122 ? 8.695 -8.543 -13.524 1.00 95.00 122 TRP A C 1
ATOM 943 O O . TRP A 1 122 ? 8.955 -9.188 -14.540 1.00 95.00 122 TRP A O 1
ATOM 953 N N . GLY A 1 123 ? 8.453 -9.109 -12.349 1.00 94.19 123 GLY A N 1
ATOM 954 C CA . GLY A 1 123 ? 8.626 -10.538 -12.157 1.00 94.19 123 GLY A CA 1
ATOM 955 C C . GLY A 1 123 ? 8.135 -11.064 -10.830 1.00 94.19 123 GLY A C 1
ATOM 956 O O . GLY A 1 123 ? 7.802 -10.300 -9.932 1.00 94.19 123 GLY A O 1
ATOM 957 N N . VAL A 1 124 ? 8.137 -12.388 -10.701 1.00 94.00 124 VAL A N 1
ATOM 958 C CA . VAL A 1 124 ? 7.835 -13.057 -9.433 1.00 94.00 124 VAL A CA 1
ATOM 959 C C . VAL A 1 124 ? 8.829 -12.599 -8.368 1.00 94.00 124 VAL A C 1
ATOM 961 O O . VAL A 1 124 ? 10.025 -12.513 -8.656 1.00 94.00 124 VAL A O 1
ATOM 964 N N . GLN A 1 125 ? 8.363 -12.321 -7.148 1.00 91.94 125 GLN A N 1
ATOM 965 C CA . GLN A 1 125 ? 9.230 -11.864 -6.061 1.00 91.94 125 GLN A CA 1
ATOM 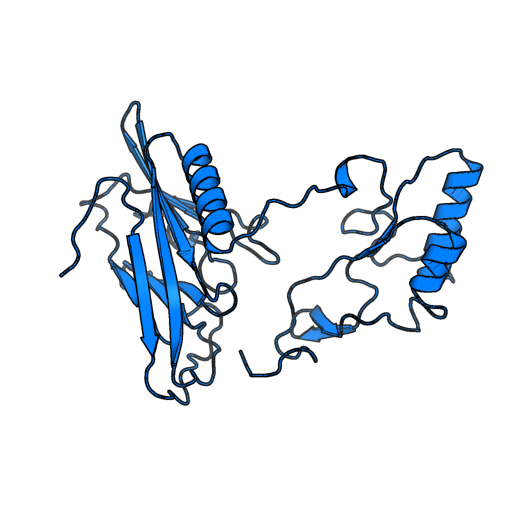966 C C . GLN A 1 125 ? 10.435 -12.796 -5.845 1.00 91.94 125 GLN A C 1
ATOM 968 O O . GLN A 1 125 ? 10.353 -14.022 -5.987 1.00 91.94 125 GLN A O 1
ATOM 973 N N . GLY A 1 126 ? 11.575 -12.222 -5.467 1.00 93.06 126 GLY A N 1
ATOM 974 C CA . GLY A 1 126 ? 12.833 -12.953 -5.323 1.00 93.06 126 GLY A CA 1
ATOM 975 C C . GLY A 1 126 ? 12.862 -13.955 -4.164 1.00 93.06 126 GLY A C 1
ATOM 976 O O . GLY A 1 126 ? 13.713 -14.840 -4.159 1.00 93.06 126 GLY A O 1
ATOM 977 N N . GLN A 1 127 ? 11.930 -13.882 -3.207 1.00 90.19 127 GLN A N 1
ATOM 978 C CA . GLN A 1 127 ? 11.820 -14.857 -2.110 1.00 90.19 127 GLN A CA 1
ATOM 979 C C . GLN A 1 127 ? 10.959 -16.084 -2.426 1.00 90.19 127 GLN A C 1
ATOM 981 O O . GLN A 1 127 ? 10.978 -17.046 -1.651 1.00 90.19 127 GLN A O 1
ATOM 986 N N . ALA A 1 128 ? 10.244 -16.089 -3.556 1.00 90.06 128 ALA A N 1
ATOM 987 C CA . ALA A 1 128 ? 9.440 -17.231 -3.970 1.00 90.06 128 ALA A CA 1
ATOM 988 C C . ALA A 1 128 ? 10.338 -18.462 -4.160 1.00 90.06 128 ALA A C 1
ATOM 990 O O . ALA A 1 128 ? 11.184 -18.498 -5.058 1.00 90.06 128 ALA A O 1
ATOM 991 N N . GLN A 1 129 ? 10.174 -19.456 -3.281 1.00 91.00 129 GLN A N 1
ATOM 992 C CA . GLN A 1 129 ? 11.000 -20.665 -3.296 1.00 91.00 129 GLN A CA 1
ATOM 993 C C . GLN A 1 129 ? 10.764 -21.475 -4.560 1.00 91.00 129 GLN A C 1
ATOM 995 O O . GLN A 1 129 ? 11.731 -21.891 -5.189 1.00 91.00 129 GLN A O 1
ATOM 1000 N N . ASP A 1 130 ? 9.500 -21.616 -4.949 1.00 91.38 130 ASP A N 1
ATOM 1001 C CA . ASP A 1 130 ? 9.089 -22.322 -6.149 1.00 91.38 130 ASP A CA 1
ATOM 1002 C C . ASP A 1 130 ? 7.992 -21.537 -6.871 1.00 91.38 130 ASP A C 1
ATOM 1004 O O . ASP A 1 130 ? 7.222 -20.805 -6.243 1.00 91.38 130 ASP A O 1
ATOM 1008 N N . ILE A 1 131 ? 7.868 -21.750 -8.180 1.00 91.62 131 ILE A N 1
ATOM 1009 C CA . ILE A 1 131 ? 6.760 -21.224 -8.979 1.00 91.62 131 ILE A CA 1
ATOM 1010 C C . ILE A 1 131 ? 5.893 -22.398 -9.455 1.00 91.62 131 ILE A C 1
ATOM 1012 O O . ILE A 1 131 ? 6.405 -23.298 -10.137 1.00 91.62 131 ILE A O 1
ATOM 1016 N N . PRO A 1 132 ? 4.590 -22.435 -9.107 1.00 91.12 132 PRO A N 1
ATOM 1017 C CA . PRO A 1 132 ? 3.717 -23.534 -9.490 1.00 91.12 132 PRO A CA 1
ATOM 1018 C C . PRO A 1 132 ? 3.489 -23.580 -11.005 1.00 91.12 132 PRO A C 1
ATOM 1020 O O . PRO A 1 132 ? 3.485 -22.560 -11.694 1.00 91.12 132 PRO A O 1
ATOM 1023 N N . ALA A 1 133 ? 3.263 -24.789 -11.526 1.00 92.06 133 ALA A N 1
ATOM 1024 C CA . ALA A 1 133 ? 2.862 -24.962 -12.917 1.00 92.06 133 ALA A CA 1
ATOM 1025 C C . ALA A 1 133 ? 1.524 -24.252 -13.174 1.00 92.06 133 ALA A C 1
ATOM 1027 O O . ALA A 1 133 ? 0.576 -24.415 -12.407 1.00 92.06 133 ALA A O 1
ATOM 1028 N N . GLY A 1 134 ? 1.449 -23.495 -14.265 1.00 91.38 134 GLY A N 1
ATOM 1029 C CA . GLY A 1 134 ? 0.285 -22.687 -14.614 1.00 91.38 134 GLY A CA 1
ATOM 1030 C C . GLY A 1 134 ? 0.205 -21.353 -13.872 1.00 91.38 134 GLY A C 1
ATOM 1031 O O . GLY A 1 134 ? -0.831 -20.701 -13.954 1.00 91.38 134 GLY A O 1
ATOM 1032 N N . PHE A 1 135 ? 1.251 -20.934 -13.147 1.00 92.06 135 PHE A N 1
ATOM 1033 C CA . PHE A 1 135 ? 1.301 -19.574 -12.615 1.00 92.06 135 PHE A CA 1
ATOM 1034 C C . PHE A 1 135 ? 1.369 -18.566 -13.765 1.00 92.06 135 PHE A C 1
ATOM 1036 O O . PHE A 1 135 ? 2.234 -18.657 -14.643 1.00 92.06 135 PHE A O 1
ATOM 1043 N N . GLU A 1 136 ? 0.465 -17.594 -13.732 1.00 93.06 136 GLU A N 1
ATOM 1044 C CA . GLU A 1 136 ? 0.377 -16.515 -14.706 1.00 93.06 136 GLU A CA 1
ATOM 1045 C C . GLU A 1 136 ? 0.268 -15.184 -13.971 1.00 93.06 136 GLU A C 1
ATOM 1047 O O . GLU A 1 136 ? -0.457 -15.060 -12.977 1.00 93.06 136 GLU A O 1
ATOM 1052 N N . TYR A 1 137 ? 0.982 -14.186 -14.479 1.00 92.94 137 TYR A N 1
ATOM 1053 C CA . TYR 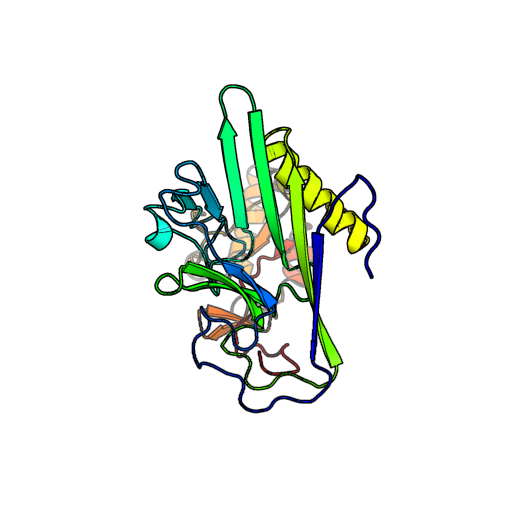A 1 137 ? 0.822 -12.805 -14.056 1.00 92.94 137 TYR A CA 1
ATOM 1054 C C . TYR A 1 137 ? 0.883 -11.877 -15.267 1.00 92.94 137 TYR A C 1
ATOM 1056 O O . TYR A 1 137 ? 1.437 -12.196 -16.326 1.00 92.94 137 TYR A O 1
ATOM 1064 N N . GLU A 1 138 ? 0.279 -10.713 -15.096 1.00 94.25 138 GLU A N 1
ATOM 1065 C CA . GLU A 1 138 ? 0.138 -9.701 -16.123 1.00 94.25 138 GLU A CA 1
ATOM 1066 C C . GLU A 1 138 ? 0.643 -8.367 -15.598 1.00 94.25 138 GLU A C 1
ATOM 1068 O O . GLU A 1 138 ? 0.435 -8.016 -14.437 1.00 94.25 138 GLU A O 1
ATOM 1073 N N . VAL A 1 139 ? 1.266 -7.600 -16.480 1.00 94.75 139 VAL A N 1
ATOM 1074 C CA . VAL A 1 139 ? 1.743 -6.242 -16.239 1.00 94.75 139 VAL A CA 1
ATOM 1075 C C . VAL A 1 139 ? 1.029 -5.321 -17.212 1.00 94.75 139 VAL A C 1
ATOM 1077 O O . VAL A 1 139 ? 0.948 -5.596 -18.413 1.00 94.75 139 VAL A O 1
ATOM 1080 N N . ILE A 1 140 ? 0.501 -4.219 -16.691 1.00 94.94 140 ILE A N 1
ATOM 1081 C CA . ILE A 1 140 ? -0.149 -3.178 -17.480 1.00 94.94 140 ILE A CA 1
ATOM 1082 C C . ILE A 1 140 ? 0.777 -1.974 -17.587 1.00 94.94 140 ILE A C 1
ATOM 1084 O O . ILE A 1 140 ? 1.314 -1.512 -16.587 1.00 94.94 140 ILE A O 1
ATOM 1088 N N . ALA A 1 141 ? 0.912 -1.437 -18.795 1.00 94.50 141 ALA A N 1
ATOM 1089 C CA . ALA A 1 141 ? 1.443 -0.108 -19.048 1.00 94.50 141 ALA A CA 1
ATOM 1090 C C . ALA A 1 141 ? 0.337 0.769 -19.651 1.00 94.50 141 ALA A C 1
ATOM 1092 O O . ALA A 1 141 ? -0.242 0.458 -20.699 1.00 94.50 141 ALA A O 1
ATOM 1093 N N . TYR A 1 142 ? 0.026 1.858 -18.953 1.00 94.56 142 TYR A N 1
ATOM 1094 C CA . TYR A 1 142 ? -1.084 2.759 -19.233 1.00 94.56 142 TYR A CA 1
ATOM 1095 C C . TYR A 1 142 ? -0.553 4.144 -19.647 1.00 94.56 142 TYR A C 1
ATOM 1097 O O . TYR A 1 142 ? -0.111 4.918 -18.790 1.00 94.56 142 TYR A O 1
ATOM 1105 N N . PRO A 1 143 ? -0.525 4.460 -20.954 1.00 93.00 143 PRO A N 1
ATOM 1106 C CA . PRO A 1 143 ? -0.033 5.739 -21.447 1.00 93.00 143 PRO A CA 1
ATOM 1107 C C . PRO A 1 143 ? -1.091 6.843 -21.329 1.00 93.00 143 PRO A C 1
ATOM 1109 O O . PRO A 1 143 ? -2.287 6.597 -21.477 1.00 93.00 143 PRO A O 1
ATOM 1112 N N . GLY A 1 144 ? -0.631 8.077 -21.142 1.00 89.56 144 GLY A N 1
ATOM 1113 C CA . GLY A 1 144 ? -1.472 9.268 -21.148 1.00 89.56 144 GLY A CA 1
ATOM 1114 C C . GLY A 1 144 ? -0.666 10.545 -21.363 1.00 89.56 144 GLY A C 1
ATOM 1115 O O . GLY A 1 144 ? 0.491 10.643 -20.962 1.00 89.56 144 GLY A O 1
ATOM 1116 N N . ASP A 1 145 ? -1.300 11.531 -21.985 1.00 87.69 145 ASP A N 1
ATOM 1117 C CA . ASP A 1 145 ? -0.724 12.816 -22.408 1.00 87.69 145 ASP A CA 1
ATOM 1118 C C . ASP A 1 145 ? -1.381 14.029 -21.718 1.00 87.69 145 ASP A C 1
ATOM 1120 O O . ASP A 1 145 ? -0.976 15.174 -21.908 1.00 87.69 145 ASP A O 1
ATOM 1124 N N . GLN A 1 146 ? -2.382 13.786 -20.866 1.00 83.75 146 GLN A N 1
ATOM 1125 C CA . GLN A 1 146 ? -3.148 14.826 -20.169 1.00 83.75 146 GLN A CA 1
ATOM 1126 C C . GLN A 1 146 ? -2.558 15.211 -18.802 1.00 83.75 146 GLN A C 1
ATOM 1128 O O . GLN A 1 146 ? -3.252 15.781 -17.954 1.00 83.75 146 GLN A O 1
ATOM 1133 N N . GLY A 1 147 ? -1.287 14.879 -18.572 1.00 87.19 147 GLY A N 1
ATOM 1134 C CA . GLY A 1 147 ? -0.601 15.065 -17.300 1.00 87.19 147 GLY A CA 1
ATOM 1135 C C . GLY A 1 147 ? -0.670 13.856 -16.365 1.00 87.19 147 GLY A C 1
ATOM 1136 O O . GLY A 1 147 ? -1.566 13.012 -16.431 1.00 87.19 147 GLY A O 1
ATOM 1137 N N . ILE A 1 148 ? 0.300 13.811 -15.452 1.00 91.25 148 ILE A N 1
ATOM 1138 C CA . ILE A 1 148 ? 0.597 12.663 -14.584 1.00 91.25 148 ILE A CA 1
ATOM 1139 C C . ILE A 1 148 ? -0.605 12.279 -13.715 1.00 91.25 148 ILE A C 1
ATOM 1141 O O . ILE A 1 148 ? -1.021 11.124 -13.707 1.00 91.25 148 ILE A O 1
ATOM 1145 N N . THR A 1 149 ? -1.208 13.245 -13.016 1.00 91.56 149 THR A N 1
ATOM 1146 C CA . THR A 1 149 ? -2.326 12.985 -12.094 1.00 91.56 149 THR A CA 1
ATOM 1147 C C . THR A 1 149 ? -3.533 12.381 -12.804 1.00 91.56 149 THR A C 1
ATOM 1149 O O . THR A 1 149 ? -4.103 11.405 -12.323 1.00 91.56 149 THR A O 1
ATOM 1152 N N . LYS A 1 150 ? -3.912 12.929 -13.966 1.00 91.94 150 LYS A N 1
ATOM 1153 C CA . LYS A 1 150 ? -5.027 12.388 -14.755 1.00 91.94 150 LYS A CA 1
ATOM 1154 C C . LYS A 1 150 ? -4.718 10.978 -15.248 1.00 91.94 150 LYS A C 1
ATOM 1156 O O . LYS A 1 150 ? -5.603 10.131 -15.224 1.00 91.94 150 LYS A O 1
ATOM 1161 N N . ASN A 1 151 ? -3.469 10.720 -15.636 1.00 92.19 151 ASN A N 1
ATOM 1162 C CA . ASN A 1 151 ? -3.056 9.402 -16.094 1.00 92.19 151 ASN A CA 1
ATOM 1163 C C . ASN A 1 151 ? -3.092 8.349 -14.970 1.00 92.19 151 ASN A C 1
ATOM 1165 O O . ASN A 1 151 ? -3.597 7.252 -15.179 1.00 92.19 151 ASN A O 1
ATOM 1169 N N . ILE A 1 152 ? -2.648 8.696 -13.756 1.00 92.94 152 ILE A N 1
ATOM 1170 C CA . ILE A 1 152 ? -2.749 7.812 -12.579 1.00 92.94 152 ILE A CA 1
ATOM 1171 C C . ILE A 1 152 ? -4.216 7.516 -12.239 1.00 92.94 152 ILE A C 1
ATOM 1173 O O . ILE A 1 152 ? -4.558 6.365 -11.975 1.00 92.94 152 ILE A O 1
ATOM 1177 N N . ILE A 1 153 ? -5.102 8.519 -12.275 1.00 93.50 153 ILE A N 1
ATOM 1178 C CA . ILE A 1 153 ? -6.541 8.305 -12.038 1.00 93.50 153 ILE A CA 1
ATOM 1179 C C . ILE A 1 153 ? -7.121 7.352 -13.090 1.00 93.50 153 ILE A C 1
ATOM 1181 O O . ILE A 1 153 ? -7.763 6.369 -12.728 1.00 93.50 153 ILE A O 1
ATOM 1185 N N . ALA A 1 154 ? -6.833 7.587 -14.373 1.00 93.31 154 ALA A N 1
ATOM 1186 C CA . ALA A 1 154 ? -7.321 6.751 -15.467 1.00 93.31 154 ALA A CA 1
ATOM 1187 C C . ALA A 1 154 ? -6.767 5.312 -15.413 1.00 93.31 154 ALA A C 1
ATOM 1189 O O . ALA A 1 154 ? -7.495 4.356 -15.686 1.00 93.31 154 ALA A O 1
ATOM 1190 N N . TRP A 1 155 ? -5.504 5.133 -15.010 1.00 94.31 155 TRP A N 1
ATOM 1191 C CA . TRP A 1 155 ? -4.929 3.817 -14.711 1.00 94.31 155 TRP A CA 1
ATOM 1192 C C . TRP A 1 155 ? -5.677 3.127 -13.560 1.00 94.31 155 TRP A C 1
ATOM 1194 O O . TRP A 1 155 ? -6.048 1.961 -13.683 1.00 94.31 155 TRP A O 1
ATOM 1204 N N . GLY A 1 156 ? -5.976 3.842 -12.473 1.00 92.94 156 GLY A N 1
ATOM 1205 C CA . GLY A 1 156 ? -6.739 3.300 -11.345 1.00 92.94 156 GLY A CA 1
ATOM 1206 C C . GLY A 1 156 ? -8.164 2.883 -11.730 1.00 92.94 156 GLY A C 1
ATOM 1207 O O . GLY A 1 156 ? -8.626 1.814 -11.333 1.00 92.94 156 GLY A O 1
ATOM 1208 N N . GLU A 1 157 ? -8.846 3.681 -12.554 1.00 93.50 157 GLU A N 1
ATOM 1209 C CA . GLU A 1 157 ? -10.155 3.340 -13.132 1.00 93.50 157 GLU A CA 1
ATOM 1210 C C . GLU A 1 157 ? -10.070 2.113 -14.050 1.00 93.50 157 GLU A C 1
ATOM 1212 O O . GLU A 1 157 ? -10.959 1.261 -14.044 1.00 93.50 157 GLU A O 1
ATOM 1217 N N . ALA A 1 158 ? -8.983 1.980 -14.814 1.00 92.81 158 ALA A N 1
ATOM 1218 C CA . ALA A 1 158 ? -8.738 0.815 -15.653 1.00 92.81 158 ALA A CA 1
ATOM 1219 C C . ALA A 1 158 ? -8.550 -0.469 -14.837 1.00 92.81 158 ALA A C 1
ATOM 1221 O O . ALA A 1 158 ? -9.097 -1.503 -15.228 1.00 92.81 158 ALA A O 1
ATOM 1222 N N . LEU A 1 159 ? -7.827 -0.404 -13.713 1.00 92.75 159 LEU A N 1
ATOM 1223 C CA . LEU A 1 159 ? -7.693 -1.525 -12.780 1.00 92.75 159 LEU A CA 1
ATOM 1224 C C . LEU A 1 159 ? -9.039 -1.901 -12.156 1.00 92.75 159 LEU A C 1
ATOM 1226 O O . LEU A 1 159 ? -9.386 -3.079 -12.124 1.00 92.75 159 LEU A O 1
ATOM 1230 N N . GLN A 1 160 ? -9.813 -0.910 -11.705 1.00 92.81 160 GLN A N 1
ATOM 1231 C CA . GLN A 1 160 ? -11.150 -1.134 -11.149 1.00 92.81 160 GLN A CA 1
ATOM 1232 C C . GLN A 1 160 ? -12.072 -1.817 -12.158 1.00 92.81 160 GLN A C 1
ATOM 1234 O O . GLN A 1 160 ? -12.704 -2.823 -11.846 1.00 92.81 160 GLN A O 1
ATOM 1239 N N . TYR A 1 161 ? -12.077 -1.331 -13.400 1.00 93.00 161 TYR A N 1
ATOM 1240 C CA . TYR A 1 161 ? -12.840 -1.940 -14.481 1.00 93.00 161 TYR A CA 1
ATOM 1241 C C . TYR A 1 161 ? -12.410 -3.388 -14.756 1.00 93.00 161 TYR A C 1
ATOM 1243 O O . TYR A 1 161 ? -13.266 -4.261 -14.872 1.00 93.00 161 TYR A O 1
ATOM 1251 N N . TYR A 1 162 ? -11.100 -3.653 -14.843 1.00 93.00 162 TYR A N 1
ATOM 1252 C CA . TYR A 1 162 ? -10.572 -4.992 -15.127 1.00 93.00 162 TYR A CA 1
ATOM 1253 C C . TYR A 1 162 ? -10.940 -6.007 -14.039 1.00 93.00 162 TYR A C 1
ATOM 1255 O O . TYR A 1 162 ? -11.389 -7.108 -14.344 1.00 93.00 162 TYR A O 1
ATOM 1263 N N . HIS A 1 163 ? -10.804 -5.614 -12.772 1.00 92.81 163 HIS A N 1
ATOM 1264 C CA . HIS A 1 163 ? -11.091 -6.475 -11.621 1.00 92.81 163 HIS A CA 1
ATOM 1265 C C . HIS A 1 163 ? -12.561 -6.459 -11.190 1.00 92.81 163 HIS A C 1
ATOM 1267 O O . HIS A 1 163 ? -12.906 -7.080 -10.187 1.00 92.81 163 HIS A O 1
ATOM 1273 N N . ALA A 1 164 ? -13.424 -5.737 -11.914 1.00 95.06 164 ALA A N 1
ATOM 1274 C CA . ALA A 1 164 ? -14.814 -5.486 -11.534 1.00 95.06 164 ALA A CA 1
ATOM 1275 C C . ALA A 1 164 ? -14.958 -4.975 -10.084 1.00 95.06 164 ALA A C 1
ATOM 1277 O O . ALA A 1 164 ? -15.899 -5.326 -9.370 1.00 95.06 164 ALA A O 1
ATOM 1278 N N . THR A 1 165 ? -14.012 -4.141 -9.644 1.00 93.06 165 THR A N 1
ATOM 1279 C CA . THR A 1 165 ? -14.039 -3.489 -8.334 1.00 93.06 165 THR A CA 1
ATOM 1280 C C . THR A 1 165 ? -14.510 -2.048 -8.467 1.00 93.06 165 THR A C 1
ATOM 1282 O O . THR A 1 165 ? -14.464 -1.442 -9.535 1.00 93.06 165 THR A O 1
ATOM 1285 N N . VAL A 1 166 ? -14.990 -1.487 -7.363 1.00 89.75 166 VAL A N 1
ATOM 1286 C CA . VAL A 1 166 ? -15.379 -0.079 -7.276 1.00 89.75 166 VAL A CA 1
ATOM 1287 C C . VAL A 1 166 ? -14.631 0.562 -6.123 1.00 89.75 166 VAL A C 1
ATOM 1289 O O . VAL A 1 166 ? -14.379 -0.086 -5.103 1.00 89.75 166 VAL A O 1
ATOM 1292 N N . LYS A 1 167 ? -14.291 1.845 -6.260 1.00 84.44 167 LYS A N 1
ATOM 1293 C CA . LYS A 1 167 ? -13.788 2.621 -5.128 1.00 84.44 167 LYS A CA 1
ATOM 1294 C C . LYS A 1 167 ? -14.812 2.564 -3.994 1.00 84.44 167 LYS A C 1
ATOM 1296 O O . LYS A 1 167 ? -15.942 3.028 -4.145 1.00 84.44 167 LYS A O 1
ATOM 1301 N N . MET A 1 168 ? -14.408 1.995 -2.863 1.00 84.94 168 MET A N 1
ATOM 1302 C CA . MET A 1 168 ? -15.252 1.951 -1.677 1.00 84.94 168 MET A CA 1
ATOM 1303 C C . MET A 1 168 ? -15.370 3.350 -1.081 1.00 84.94 168 MET A C 1
ATOM 1305 O O . MET A 1 168 ? -14.404 4.115 -1.047 1.00 84.94 168 MET A O 1
ATOM 1309 N N . TYR A 1 169 ? -16.573 3.679 -0.627 1.00 87.31 169 TYR A N 1
ATOM 1310 C CA . TYR A 1 169 ? -16.802 4.882 0.152 1.00 87.31 169 TYR A CA 1
ATOM 1311 C C . TYR A 1 169 ? -16.064 4.773 1.491 1.00 87.31 169 TYR A C 1
ATOM 1313 O O . TYR A 1 169 ? -16.290 3.823 2.244 1.00 87.31 169 TYR A O 1
ATOM 1321 N N . ASP A 1 170 ? -15.190 5.735 1.786 1.00 85.56 170 ASP A N 1
ATOM 1322 C CA . ASP A 1 170 ? -14.485 5.788 3.065 1.00 85.56 170 ASP A CA 1
ATOM 1323 C C . ASP A 1 170 ? -15.316 6.555 4.092 1.00 85.56 170 ASP A C 1
ATOM 1325 O O . ASP A 1 170 ? -15.236 7.775 4.207 1.00 85.56 170 ASP A O 1
ATOM 1329 N N . SER A 1 171 ? -16.108 5.811 4.861 1.00 85.12 171 SER A N 1
ATOM 1330 C CA . SER A 1 171 ? -16.939 6.412 5.905 1.00 85.12 171 SER A CA 1
ATOM 1331 C C . SER A 1 171 ? -16.162 6.869 7.147 1.00 85.12 171 SER A C 1
ATOM 1333 O O . SER A 1 171 ? -16.756 7.484 8.034 1.00 85.12 171 SER A O 1
ATOM 1335 N N . SER A 1 172 ? -14.860 6.566 7.258 1.00 84.44 172 SER A N 1
ATOM 1336 C CA . SER A 1 172 ? -14.061 6.982 8.419 1.00 84.44 172 SER A CA 1
ATOM 1337 C C . SER A 1 172 ? -13.781 8.487 8.441 1.00 84.44 172 SER A C 1
ATOM 1339 O O . SER A 1 172 ? -13.558 9.044 9.515 1.00 84.44 172 SER A O 1
ATOM 1341 N N . ALA A 1 173 ? -13.868 9.151 7.284 1.00 86.12 173 ALA A N 1
ATOM 1342 C CA . ALA A 1 173 ? -13.607 10.580 7.130 1.00 86.12 173 ALA A CA 1
ATOM 1343 C C . ALA A 1 173 ? -14.848 11.474 7.335 1.00 86.12 173 ALA A C 1
ATOM 1345 O O . ALA A 1 173 ? -14.726 12.697 7.377 1.00 86.12 173 ALA A O 1
ATOM 1346 N N . ASP A 1 174 ? -16.040 10.888 7.472 1.00 91.38 174 ASP A N 1
ATOM 1347 C CA . ASP A 1 174 ? -17.306 11.639 7.513 1.00 91.38 174 ASP A CA 1
ATOM 1348 C C . ASP A 1 174 ? -17.594 12.296 8.860 1.00 91.38 174 ASP A C 1
ATOM 1350 O O . ASP A 1 174 ? -18.312 13.292 8.955 1.00 91.38 174 ASP A O 1
ATOM 1354 N N . PHE A 1 175 ? -17.097 11.674 9.923 1.00 92.50 175 PHE A N 1
ATOM 1355 C CA . PHE A 1 175 ? -17.457 11.999 11.290 1.00 92.50 175 PHE A CA 1
ATOM 1356 C C . PHE A 1 175 ? -16.237 11.865 12.190 1.00 92.50 175 PHE A C 1
ATOM 1358 O O . PHE A 1 175 ? -15.282 11.152 11.880 1.00 92.50 175 PHE A O 1
ATOM 1365 N N . LEU A 1 176 ? -16.299 12.516 13.351 1.00 94.38 176 LEU A N 1
ATOM 1366 C CA . LEU A 1 176 ? -15.245 12.414 14.346 1.00 94.38 176 LEU A CA 1
ATOM 1367 C C . LEU A 1 176 ? -15.072 10.947 14.771 1.00 94.38 176 LEU A C 1
ATOM 1369 O O . LEU A 1 176 ? -16.011 10.310 15.254 1.00 94.38 176 LEU A O 1
ATOM 1373 N N . THR A 1 177 ? -13.870 10.418 14.575 1.00 94.25 177 THR A N 1
ATOM 1374 C CA . THR A 1 177 ? -13.479 9.050 14.923 1.00 94.25 177 THR A CA 1
ATOM 1375 C C . THR A 1 177 ? -12.343 9.123 15.926 1.00 94.25 177 THR A C 1
ATOM 1377 O O . THR A 1 177 ? -11.427 9.932 15.772 1.00 94.25 177 THR A O 1
ATOM 1380 N N . TYR A 1 178 ? -12.396 8.285 16.955 1.00 95.44 178 TYR A N 1
ATOM 1381 C CA . TYR A 1 178 ? -11.313 8.207 17.921 1.00 95.44 178 TYR A CA 1
ATOM 1382 C C . TYR A 1 178 ? -10.223 7.250 17.427 1.00 95.44 178 TYR A C 1
ATOM 1384 O O . TYR A 1 178 ? -10.437 6.037 17.398 1.00 95.44 178 TYR A O 1
ATOM 1392 N N . TYR A 1 179 ? -9.073 7.796 17.028 1.00 94.88 179 TYR A N 1
ATOM 1393 C CA . TYR A 1 179 ? -7.923 7.026 16.551 1.00 94.88 179 TYR A CA 1
ATOM 1394 C C . TYR A 1 179 ? -6.931 6.699 17.668 1.00 94.88 179 TYR A C 1
ATOM 1396 O O . TYR A 1 179 ? -6.684 7.510 18.562 1.00 94.88 179 TYR A O 1
ATOM 1404 N N . THR A 1 180 ? -6.349 5.501 17.594 1.00 95.00 180 THR A N 1
ATOM 1405 C CA . THR A 1 180 ? -5.291 5.019 18.496 1.00 95.00 180 THR A CA 1
ATOM 1406 C C . THR A 1 180 ? -3.983 4.756 17.750 1.00 95.00 180 THR A C 1
ATOM 1408 O O . THR A 1 180 ? -3.192 3.913 18.173 1.00 95.00 180 THR A O 1
ATOM 1411 N N . ASP A 1 181 ? -3.770 5.452 16.632 1.00 91.00 181 ASP A N 1
ATOM 1412 C CA . ASP A 1 181 ? -2.661 5.280 15.696 1.00 91.00 181 ASP A CA 1
ATOM 1413 C C . ASP A 1 181 ? -1.431 6.135 16.033 1.00 91.00 181 ASP A C 1
ATOM 1415 O O . ASP A 1 181 ? -1.395 6.864 17.022 1.00 91.00 181 ASP A O 1
ATOM 1419 N N . ASN A 1 182 ? -0.371 6.012 15.231 1.00 86.81 182 ASN A N 1
ATOM 1420 C CA . ASN A 1 182 ? 0.897 6.688 15.490 1.00 86.81 182 ASN A CA 1
ATOM 1421 C C . ASN A 1 182 ? 0.736 8.219 15.569 1.00 86.81 182 ASN A C 1
ATOM 1423 O O . ASN A 1 182 ? 0.459 8.879 14.572 1.00 86.81 182 ASN A O 1
ATOM 1427 N N . GLY A 1 183 ? 0.985 8.779 16.755 1.00 87.44 183 GLY A N 1
ATOM 1428 C CA . GLY A 1 183 ? 0.781 10.198 17.063 1.00 87.44 183 GLY A CA 1
ATOM 1429 C C . GLY A 1 183 ? -0.428 10.467 17.964 1.00 87.44 183 GLY A C 1
ATOM 1430 O O . GLY A 1 183 ? -0.501 11.537 18.568 1.00 87.44 183 GLY A O 1
ATOM 1431 N N . ALA A 1 184 ? -1.332 9.497 18.129 1.00 92.44 184 ALA A N 1
ATOM 1432 C CA . ALA A 1 184 ? -2.414 9.559 19.102 1.00 92.44 184 ALA A CA 1
ATOM 1433 C C . ALA A 1 184 ? -1.904 9.342 20.538 1.00 92.44 184 ALA A C 1
ATOM 1435 O O . ALA A 1 184 ? -0.936 8.620 20.781 1.00 92.44 184 ALA A O 1
ATOM 1436 N N . TYR A 1 185 ? -2.603 9.923 21.520 1.00 93.88 185 TYR A N 1
ATOM 1437 C CA . TYR A 1 185 ? -2.214 9.839 22.936 1.00 93.88 185 TYR A CA 1
ATOM 1438 C C . TYR A 1 185 ? -2.160 8.394 23.460 1.00 93.88 185 TYR A C 1
ATOM 1440 O O . TYR A 1 185 ? -1.291 8.054 24.262 1.00 93.88 185 TYR A O 1
ATOM 1448 N N . HIS A 1 186 ? -3.072 7.541 22.987 1.00 94.81 186 HIS A N 1
ATOM 1449 C CA . HIS A 1 186 ? -3.183 6.141 23.396 1.00 94.81 186 HIS A CA 1
ATOM 1450 C C . HIS A 1 186 ? -2.511 5.163 22.417 1.00 94.81 186 HIS A C 1
ATOM 1452 O O . HIS A 1 186 ? -2.839 3.982 22.406 1.00 94.81 186 HIS A O 1
ATOM 1458 N N . TYR A 1 187 ? -1.550 5.611 21.604 1.00 94.50 187 TYR A N 1
ATOM 1459 C CA . TYR A 1 187 ? -0.756 4.715 20.758 1.00 94.50 187 TYR A CA 1
ATOM 1460 C C . TYR A 1 187 ? 0.271 3.928 21.579 1.00 94.50 187 TYR A C 1
ATOM 1462 O O . TYR A 1 187 ? 1.180 4.510 22.166 1.00 94.50 187 TYR A O 1
ATOM 1470 N N . TYR A 1 188 ? 0.132 2.599 21.630 1.00 92.75 188 TYR A N 1
ATOM 1471 C CA . TYR A 1 188 ? 0.903 1.722 22.538 1.00 92.75 188 TYR A CA 1
ATOM 1472 C C . TYR A 1 188 ? 0.907 2.198 24.009 1.00 92.75 188 TYR A C 1
ATOM 1474 O O . TYR A 1 188 ? 1.846 1.922 24.751 1.00 92.75 188 TYR A O 1
ATOM 1482 N N . ASN A 1 189 ? -0.151 2.892 24.435 1.00 95.06 189 ASN A N 1
ATOM 1483 C CA . ASN A 1 189 ? -0.208 3.593 25.712 1.00 95.06 189 ASN A CA 1
ATOM 1484 C C . ASN A 1 189 ? -1.614 3.497 26.339 1.00 95.06 189 ASN A C 1
ATOM 1486 O O . ASN A 1 189 ? -2.369 4.472 26.301 1.00 95.06 189 ASN A O 1
ATOM 1490 N N . PRO A 1 190 ? -2.019 2.332 26.883 1.00 94.12 190 PRO A N 1
ATOM 1491 C CA . PRO A 1 190 ? -3.257 2.240 27.654 1.00 94.12 190 PRO A CA 1
ATOM 1492 C C . PRO A 1 190 ? -3.172 3.111 28.918 1.00 94.12 190 PRO A C 1
ATOM 1494 O O . PRO A 1 190 ? -2.084 3.499 29.353 1.00 94.12 190 PRO A O 1
ATOM 1497 N N . LEU A 1 191 ? -4.317 3.429 29.524 1.00 94.69 191 LEU A N 1
ATOM 1498 C CA . LEU A 1 191 ? -4.336 4.149 30.798 1.00 94.69 191 LEU A CA 1
ATOM 1499 C C . LEU A 1 191 ? -3.572 3.367 31.887 1.00 94.69 191 LEU A C 1
ATOM 1501 O O . LEU A 1 191 ? -3.548 2.132 31.863 1.00 94.69 191 LEU A O 1
ATOM 1505 N N . PRO A 1 192 ? -2.954 4.056 32.868 1.00 93.12 192 PRO A N 1
ATOM 1506 C CA . PRO A 1 192 ? -2.230 3.392 33.944 1.00 93.12 192 PRO A CA 1
ATOM 1507 C C . PRO A 1 192 ? -3.083 2.335 34.650 1.00 93.12 192 PRO A C 1
ATOM 1509 O O . PRO A 1 192 ? -4.209 2.610 35.062 1.00 93.12 192 PRO A O 1
ATOM 1512 N N . TYR A 1 193 ? -2.507 1.143 34.824 1.00 90.62 193 TYR A N 1
ATOM 1513 C CA . TYR A 1 193 ? -3.146 -0.012 35.470 1.00 90.62 193 TYR A CA 1
ATOM 1514 C C . TYR A 1 193 ? -4.375 -0.576 34.731 1.00 90.62 193 TYR A C 1
ATOM 1516 O O . TYR A 1 193 ? -5.132 -1.340 35.325 1.00 90.62 193 TYR A O 1
ATOM 1524 N N . MET A 1 194 ? -4.552 -0.242 33.448 1.00 93.12 194 MET A N 1
ATOM 1525 C CA . MET A 1 194 ? -5.622 -0.755 32.589 1.00 93.12 194 MET A CA 1
ATOM 1526 C C . MET A 1 194 ? -5.062 -1.492 31.367 1.00 93.12 194 MET A C 1
ATOM 1528 O O . MET A 1 194 ? -3.947 -1.230 30.913 1.00 93.12 194 MET A O 1
ATOM 1532 N N . ASN A 1 195 ? -5.861 -2.402 30.810 1.00 93.44 195 ASN A N 1
ATOM 1533 C CA . ASN A 1 195 ? -5.672 -2.888 29.443 1.00 93.44 195 ASN A CA 1
ATOM 1534 C C . ASN A 1 195 ? -6.313 -1.893 28.445 1.00 93.44 195 ASN A C 1
ATOM 1536 O O . ASN A 1 195 ? -6.878 -0.859 28.825 1.00 93.44 195 ASN A O 1
ATOM 1540 N N . TYR A 1 196 ? -6.226 -2.187 27.149 1.00 94.81 196 TYR A N 1
ATOM 1541 C CA . TYR A 1 196 ? -6.837 -1.333 26.129 1.00 94.81 196 TYR A CA 1
ATOM 1542 C C . TYR A 1 196 ? -8.357 -1.381 26.111 1.00 94.81 196 TYR A C 1
ATOM 1544 O O . TYR A 1 196 ? -8.976 -0.352 25.856 1.00 94.81 196 TYR A O 1
ATOM 1552 N N . TYR A 1 197 ? -8.954 -2.538 26.377 1.00 96.38 197 TYR A N 1
ATOM 1553 C CA . TYR A 1 197 ? -10.402 -2.677 26.457 1.00 96.38 197 TYR A CA 1
ATOM 1554 C C . TYR A 1 197 ? -11.010 -1.705 27.482 1.00 96.38 197 TYR A C 1
ATOM 1556 O O . TYR A 1 197 ? -11.857 -0.884 27.126 1.00 96.38 197 TYR A O 1
ATOM 1564 N N . ASP A 1 198 ? -10.482 -1.687 28.706 1.00 97.19 198 ASP A N 1
ATOM 1565 C CA . ASP A 1 198 ? -10.909 -0.779 29.777 1.00 97.19 198 ASP A CA 1
ATOM 1566 C C . ASP A 1 198 ? -10.571 0.686 29.460 1.00 97.19 198 ASP A C 1
ATOM 1568 O O . ASP A 1 198 ? -11.345 1.603 29.758 1.00 97.19 198 ASP A O 1
ATOM 1572 N N . THR A 1 199 ? -9.431 0.919 28.800 1.00 97.06 199 THR A N 1
ATOM 1573 C CA . THR A 1 199 ? -9.032 2.256 28.335 1.00 97.06 199 THR A CA 1
ATOM 1574 C C . THR A 1 199 ? -10.044 2.819 27.337 1.00 97.06 199 THR A C 1
ATOM 1576 O O . THR A 1 199 ? -10.479 3.958 27.486 1.00 97.06 199 THR A O 1
ATOM 1579 N N . LEU A 1 200 ? -10.456 2.036 26.339 1.00 97.38 200 LEU A N 1
ATOM 1580 C CA . LEU A 1 200 ? -11.386 2.486 25.303 1.00 97.38 200 LEU A CA 1
ATOM 1581 C C . LEU A 1 200 ? -12.797 2.713 25.847 1.00 97.38 200 LEU A C 1
ATOM 1583 O O . LEU A 1 200 ? -13.439 3.688 25.460 1.00 97.38 200 LEU A O 1
ATOM 1587 N N . ILE A 1 201 ? -13.253 1.882 26.788 1.00 97.50 201 ILE A N 1
ATOM 1588 C CA . ILE A 1 201 ? -14.508 2.125 27.514 1.00 97.50 201 ILE A CA 1
ATOM 1589 C C . ILE A 1 201 ? -14.420 3.439 28.304 1.00 97.50 201 ILE A C 1
ATOM 1591 O O . ILE A 1 201 ? -15.350 4.243 28.272 1.00 97.50 201 ILE A O 1
ATOM 1595 N N . SER A 1 202 ? -13.290 3.705 28.963 1.00 97.62 202 SER A N 1
ATOM 1596 C CA . SER A 1 202 ? -13.075 4.954 29.706 1.00 97.62 202 SER A CA 1
ATOM 1597 C C . SER A 1 202 ? -13.063 6.182 28.790 1.00 97.62 202 SER A C 1
ATOM 1599 O O . SER A 1 202 ? -13.686 7.193 29.112 1.00 97.62 202 SER A O 1
ATOM 1601 N N . VAL A 1 203 ? -12.412 6.092 27.626 1.00 97.00 203 VAL A N 1
ATOM 1602 C CA . VAL A 1 203 ? -12.423 7.147 26.597 1.00 97.00 203 VAL A CA 1
ATOM 1603 C C . VAL A 1 203 ? -13.838 7.385 26.067 1.00 97.00 203 VAL A C 1
ATOM 1605 O O . VAL A 1 203 ? -14.254 8.535 25.927 1.00 97.00 203 VAL A O 1
ATOM 1608 N N . TYR A 1 204 ? -14.593 6.317 25.802 1.00 97.62 204 TYR A N 1
ATOM 1609 C CA . TYR A 1 204 ? -15.987 6.419 25.383 1.00 97.62 204 TYR A CA 1
ATOM 1610 C C . TYR A 1 204 ? -16.844 7.113 26.448 1.00 97.62 204 TYR A C 1
ATOM 1612 O O . TYR A 1 204 ? -17.509 8.099 26.139 1.00 97.62 204 TYR A O 1
ATOM 1620 N N . ASN A 1 205 ? -16.775 6.679 27.706 1.00 97.88 205 ASN A N 1
ATOM 1621 C CA . ASN A 1 205 ? -17.526 7.301 28.799 1.00 97.88 205 ASN A CA 1
ATOM 1622 C C . ASN A 1 205 ? -17.165 8.782 28.960 1.00 97.88 205 ASN A C 1
ATOM 1624 O O . ASN A 1 205 ? -18.052 9.626 29.037 1.00 97.88 205 ASN A O 1
ATOM 1628 N N . TYR A 1 206 ? -15.871 9.118 28.899 1.00 97.69 206 TYR A N 1
ATOM 1629 C CA . TYR A 1 206 ? -15.423 10.508 28.902 1.00 97.69 206 TYR A CA 1
ATOM 1630 C C . TYR A 1 206 ? -16.036 11.308 27.747 1.00 97.69 206 TYR A C 1
ATOM 1632 O O . TYR A 1 206 ? -16.456 12.449 27.941 1.00 97.69 206 TYR A O 1
ATOM 1640 N N . SER A 1 207 ? -16.111 10.722 26.548 1.00 97.38 207 SER A N 1
ATOM 1641 C CA . SER A 1 207 ? -16.730 11.376 25.395 1.00 97.38 207 SER A CA 1
ATOM 1642 C C . SER A 1 207 ? -18.218 11.654 25.617 1.00 97.38 207 SER A C 1
ATOM 1644 O O . SER A 1 207 ? -18.673 12.758 25.323 1.00 97.38 207 SER A O 1
ATOM 1646 N N . VAL A 1 208 ? -18.951 10.714 26.222 1.00 97.81 208 VAL A N 1
ATOM 1647 C CA . VAL A 1 208 ? -20.370 10.873 26.571 1.00 97.81 208 VAL A CA 1
ATOM 1648 C C . VAL A 1 208 ? -20.546 11.976 27.616 1.00 97.81 208 VAL A C 1
ATOM 1650 O O . VAL A 1 208 ? -21.313 12.911 27.390 1.00 97.81 208 VAL A O 1
ATOM 1653 N N . ASP A 1 209 ? -19.781 11.929 28.708 1.00 98.44 209 ASP A N 1
ATOM 1654 C CA . ASP A 1 209 ? -19.862 12.896 29.811 1.00 98.44 209 ASP A CA 1
ATOM 1655 C C . ASP A 1 209 ? -19.535 14.332 29.370 1.00 98.44 209 ASP A C 1
ATOM 1657 O O . ASP A 1 209 ? -20.067 15.302 29.914 1.00 98.44 209 ASP A O 1
ATOM 1661 N N . ASN A 1 210 ? -18.672 14.480 28.360 1.00 98.31 210 ASN A N 1
ATOM 1662 C CA . ASN A 1 210 ? -18.226 15.775 27.846 1.00 98.31 210 ASN A CA 1
ATOM 1663 C C . ASN A 1 210 ? -18.901 16.174 26.525 1.00 98.31 210 ASN A C 1
ATOM 1665 O O . ASN A 1 210 ? -18.515 17.179 25.928 1.00 98.31 210 ASN A O 1
ATOM 1669 N N . ASN A 1 211 ? -19.920 15.435 26.075 1.00 97.62 211 ASN A N 1
ATOM 1670 C CA . ASN A 1 211 ? -20.636 15.682 24.819 1.00 97.62 211 ASN A CA 1
ATOM 1671 C C . ASN A 1 211 ? -19.713 15.757 23.582 1.00 97.62 211 ASN A C 1
ATOM 1673 O O . ASN A 1 211 ? -19.921 16.578 22.685 1.00 97.62 211 ASN A O 1
ATOM 1677 N N . ILE A 1 212 ? -18.685 14.908 23.527 1.00 97.62 212 ILE A N 1
ATOM 1678 C CA . ILE A 1 212 ? -17.792 14.764 22.373 1.00 97.62 212 ILE A CA 1
ATOM 1679 C C . ILE A 1 212 ? -18.377 13.681 21.452 1.00 97.62 212 ILE A C 1
ATOM 1681 O O . ILE A 1 212 ? -18.461 12.520 21.853 1.00 97.62 212 ILE A O 1
ATOM 1685 N N . PRO A 1 213 ? -18.780 14.013 20.213 1.00 95.19 213 PRO A N 1
ATOM 1686 C CA . PRO A 1 213 ? -19.577 13.116 19.382 1.00 95.19 213 PRO A CA 1
ATOM 1687 C C . PRO A 1 213 ? -18.700 12.133 18.596 1.00 95.19 213 PRO A C 1
ATOM 1689 O O . PRO A 1 213 ? -18.592 12.225 17.371 1.00 95.19 213 PRO A O 1
ATOM 1692 N N . PHE A 1 214 ? -18.054 11.188 19.282 1.00 95.31 214 PHE A N 1
ATOM 1693 C CA . PHE A 1 214 ? -17.380 10.087 18.595 1.00 95.31 214 PHE A CA 1
ATOM 1694 C C . PHE A 1 214 ? -18.399 9.228 17.854 1.00 95.31 214 PHE A C 1
ATOM 1696 O O . PHE A 1 214 ? -19.392 8.774 18.413 1.00 95.31 214 PHE A O 1
ATOM 1703 N N . SER A 1 215 ? -18.130 9.003 16.577 1.00 95.38 215 SER A N 1
ATOM 1704 C CA . SER A 1 215 ? -18.953 8.160 15.716 1.00 95.38 215 SER A CA 1
ATOM 1705 C C . SER A 1 215 ? -18.428 6.735 15.615 1.00 95.38 215 SER A C 1
ATOM 1707 O O . SER A 1 215 ? -19.192 5.839 15.276 1.00 95.38 215 SER A O 1
ATOM 1709 N N . ARG A 1 216 ? -17.125 6.535 15.855 1.00 95.81 216 ARG A N 1
ATOM 1710 C CA . ARG A 1 216 ? -16.385 5.283 15.650 1.00 95.81 216 ARG A CA 1
ATOM 1711 C C . ARG A 1 216 ? -15.152 5.240 16.548 1.00 95.81 216 ARG A C 1
ATOM 1713 O O . ARG A 1 216 ? -14.643 6.289 16.957 1.00 95.81 216 ARG A O 1
ATOM 1720 N N . LEU A 1 217 ? -14.641 4.034 16.772 1.00 96.25 217 LEU A N 1
ATOM 1721 C CA . LEU A 1 217 ? -13.340 3.786 17.397 1.00 96.25 217 LEU A CA 1
ATOM 1722 C C . LEU A 1 217 ? -12.416 3.104 16.389 1.00 96.25 217 LEU A C 1
ATOM 1724 O O . LEU A 1 217 ? -12.847 2.185 15.693 1.00 96.25 217 LEU A O 1
ATOM 1728 N N . GLN A 1 218 ? -11.150 3.511 16.335 1.00 95.44 218 GLN A N 1
ATOM 1729 C CA . GLN A 1 218 ? -10.120 2.812 15.575 1.00 95.44 218 GLN A CA 1
ATOM 1730 C C . GLN A 1 218 ? -9.151 2.075 16.506 1.00 95.44 218 GLN A C 1
ATOM 1732 O O . GLN A 1 218 ? -8.690 2.615 17.513 1.00 95.44 218 GLN A O 1
ATOM 1737 N N . LEU A 1 219 ? -8.849 0.827 16.149 1.00 96.44 219 LEU A N 1
ATOM 1738 C CA . LEU A 1 219 ? -7.885 -0.036 16.823 1.00 96.44 219 LEU A CA 1
ATOM 1739 C C . LEU A 1 219 ? -6.637 -0.174 15.950 1.00 96.44 219 LEU A C 1
ATOM 1741 O O . LEU A 1 219 ? -6.703 -0.774 14.872 1.00 96.44 219 LEU A O 1
ATOM 1745 N N . ASP A 1 220 ? -5.508 0.364 16.412 1.00 94.44 220 ASP A N 1
ATOM 1746 C CA . ASP A 1 220 ? -4.239 0.284 15.683 1.00 94.44 220 ASP A CA 1
ATOM 1747 C C . ASP A 1 220 ? -3.571 -1.100 15.803 1.00 94.44 220 ASP A C 1
ATOM 1749 O O . ASP A 1 220 ? -4.122 -2.071 16.286 1.00 94.44 220 ASP A O 1
ATOM 1753 N N . SER A 1 221 ? -2.332 -1.237 15.369 1.00 93.56 221 SER A N 1
ATOM 1754 C CA . SER A 1 221 ? -1.535 -2.455 15.311 1.00 93.56 221 SER A CA 1
ATOM 1755 C C . SER A 1 221 ? -1.221 -3.133 16.653 1.00 93.56 221 SER A C 1
ATOM 1757 O O . SER A 1 221 ? -0.395 -4.040 16.679 1.00 93.56 221 SER A O 1
ATOM 1759 N N . TRP A 1 222 ? -1.803 -2.724 17.778 1.00 93.81 222 TRP A N 1
ATOM 1760 C CA . TRP A 1 222 ? -1.477 -3.236 19.115 1.00 93.81 222 TRP A CA 1
ATOM 1761 C C . TRP A 1 222 ? -2.364 -4.400 19.591 1.00 93.81 222 TRP A C 1
ATOM 1763 O O . TRP A 1 222 ? -2.020 -5.005 20.601 1.00 93.81 222 TRP A O 1
ATOM 1773 N N . TRP A 1 223 ? -3.443 -4.756 18.882 1.00 95.75 223 TRP A N 1
ATOM 1774 C CA . TRP A 1 223 ? -4.441 -5.724 19.377 1.00 95.75 223 TRP A CA 1
ATOM 1775 C C . TRP A 1 223 ? -4.366 -7.152 18.824 1.00 95.75 223 TRP A C 1
ATOM 1777 O O . TRP A 1 223 ? -5.096 -8.015 19.310 1.00 95.75 223 TRP A O 1
ATOM 1787 N N . TYR A 1 224 ? -3.493 -7.416 17.851 1.00 96.94 224 TYR A N 1
ATOM 1788 C CA . TYR A 1 224 ? -3.353 -8.721 17.198 1.00 96.94 224 TYR A CA 1
ATOM 1789 C C . TYR A 1 224 ? -1.916 -9.262 17.261 1.00 96.94 224 TYR A C 1
ATOM 1791 O O . TYR A 1 224 ? -0.948 -8.515 17.469 1.00 96.94 224 TYR A O 1
ATOM 1799 N N . TYR A 1 225 ? -1.762 -10.567 17.018 1.00 97.12 225 TYR A N 1
ATOM 1800 C CA . TYR A 1 225 ? -0.466 -11.246 17.054 1.00 97.12 225 TYR A CA 1
ATOM 1801 C C . TYR A 1 225 ? 0.425 -10.856 15.875 1.00 97.12 225 TYR A C 1
ATOM 1803 O O . TYR A 1 225 ? 0.043 -10.947 14.701 1.00 97.12 225 TYR A O 1
ATOM 1811 N N . LYS A 1 226 ? 1.666 -10.481 16.190 1.00 95.69 226 LYS A N 1
ATOM 1812 C CA . LYS A 1 226 ? 2.668 -10.066 15.206 1.00 95.69 226 LYS A CA 1
ATOM 1813 C C . LYS A 1 226 ? 3.674 -11.174 14.903 1.00 95.69 226 LYS A C 1
ATOM 1815 O O . LYS A 1 226 ? 4.026 -11.961 15.779 1.00 95.69 226 LYS A O 1
ATOM 1820 N N . GLY A 1 227 ? 4.130 -11.220 13.656 1.00 94.06 227 GLY A N 1
ATOM 1821 C CA . GLY A 1 227 ? 5.125 -12.171 13.159 1.00 94.06 227 GLY A CA 1
ATOM 1822 C C . GLY A 1 227 ? 6.476 -11.525 12.863 1.00 94.06 227 GLY A C 1
ATOM 1823 O O . GLY A 1 227 ? 6.819 -10.470 13.402 1.00 94.06 227 GLY A O 1
ATOM 1824 N N . VAL A 1 228 ? 7.231 -12.152 11.960 1.00 89.75 228 VAL A N 1
ATOM 1825 C CA . VAL A 1 228 ? 8.454 -11.585 11.369 1.00 89.75 228 VAL A CA 1
ATOM 1826 C C . VAL A 1 228 ? 8.177 -10.173 10.832 1.00 89.75 228 VAL A C 1
ATOM 1828 O O . VAL A 1 228 ? 7.121 -9.904 10.252 1.00 89.75 228 VAL A O 1
ATOM 1831 N N . GLY A 1 229 ? 9.108 -9.250 11.086 1.00 87.06 229 GLY A N 1
ATOM 1832 C CA . GLY A 1 229 ? 8.992 -7.842 10.688 1.00 87.06 229 GLY A CA 1
ATOM 1833 C C . GLY A 1 229 ? 7.990 -7.019 11.507 1.00 87.06 229 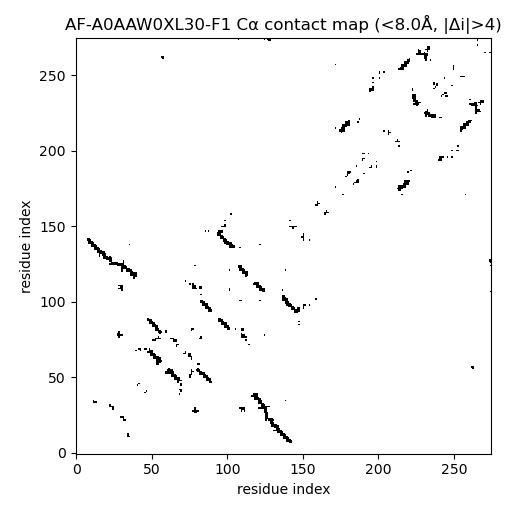GLY A C 1
ATOM 1834 O O . GLY A 1 229 ? 7.914 -5.810 11.334 1.00 87.06 229 GLY A O 1
ATOM 1835 N N . ASN A 1 230 ? 7.269 -7.619 12.460 1.00 90.88 230 ASN A N 1
ATOM 1836 C CA . ASN A 1 230 ? 6.087 -7.035 13.104 1.00 90.88 230 ASN A CA 1
ATOM 1837 C C . ASN A 1 230 ? 4.859 -6.914 12.177 1.00 90.88 230 ASN A C 1
ATOM 1839 O O . ASN A 1 230 ? 3.963 -6.105 12.460 1.00 90.88 230 ASN A O 1
ATOM 1843 N N . GLY A 1 231 ? 4.817 -7.701 11.096 1.00 90.31 231 GLY A N 1
ATOM 1844 C CA . GLY A 1 231 ? 3.629 -7.886 10.260 1.00 90.31 231 GLY A CA 1
ATOM 1845 C C . GLY A 1 231 ? 2.549 -8.713 10.964 1.00 90.31 231 GLY A C 1
ATOM 1846 O O . GLY A 1 231 ? 2.777 -9.271 12.040 1.00 90.31 231 GLY A O 1
ATOM 1847 N N . VAL A 1 232 ? 1.363 -8.804 10.366 1.00 93.94 232 VAL A N 1
ATOM 1848 C CA . VAL A 1 232 ? 0.249 -9.616 10.877 1.00 93.94 232 VAL A CA 1
ATOM 1849 C C . VAL A 1 232 ? 0.640 -11.089 10.824 1.00 93.94 232 VAL A C 1
ATOM 1851 O O . VAL A 1 232 ? 0.845 -11.631 9.740 1.00 93.94 232 VAL A O 1
ATOM 1854 N N . LYS A 1 233 ? 0.735 -11.746 11.983 1.00 95.38 233 LYS A N 1
ATOM 1855 C CA . LYS A 1 233 ? 0.838 -13.207 12.040 1.00 95.38 233 LYS A CA 1
ATOM 1856 C C . LYS A 1 233 ? -0.547 -13.830 1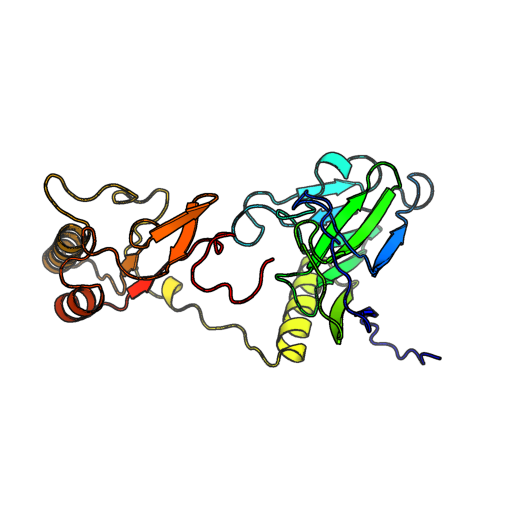2.060 1.00 95.38 233 LYS A C 1
ATOM 1858 O O . LYS A 1 233 ? -0.849 -14.663 11.213 1.00 95.38 233 LYS A O 1
ATOM 1863 N N . ASN A 1 234 ? -1.368 -13.374 13.000 1.00 96.00 234 ASN A N 1
ATOM 1864 C CA . ASN A 1 234 ? -2.730 -13.832 13.210 1.00 96.00 234 ASN A CA 1
ATOM 1865 C C . ASN A 1 234 ? -3.584 -12.621 13.597 1.00 96.00 234 ASN A C 1
ATOM 1867 O O . ASN A 1 234 ? -3.278 -11.934 14.572 1.00 96.00 234 ASN A O 1
ATOM 1871 N N . TRP A 1 235 ? -4.618 -12.338 12.811 1.00 95.88 235 TRP A N 1
ATOM 1872 C CA . TRP A 1 235 ? -5.508 -11.185 12.952 1.00 95.88 235 TRP A CA 1
ATOM 1873 C C . TRP A 1 235 ? -6.680 -11.500 13.893 1.00 95.88 235 TRP A C 1
ATOM 1875 O O . TRP A 1 235 ? -7.840 -11.224 13.600 1.00 95.88 235 TRP A O 1
ATOM 1885 N N . THR A 1 236 ? -6.349 -12.128 15.021 1.00 96.00 236 THR A N 1
ATOM 1886 C CA . THR A 1 236 ? -7.266 -12.435 16.121 1.00 96.00 236 THR A CA 1
ATOM 1887 C C . THR A 1 236 ? -6.905 -11.562 17.312 1.00 96.00 236 THR A C 1
ATOM 1889 O O . THR A 1 236 ? -5.727 -11.284 17.551 1.00 96.00 236 THR A O 1
ATOM 1892 N N . GLU A 1 237 ? -7.923 -11.131 18.050 1.00 95.75 237 GLU A N 1
ATOM 1893 C CA . GLU A 1 237 ? -7.753 -10.358 19.273 1.00 95.75 237 GLU A CA 1
ATOM 1894 C C . GLU A 1 237 ? -6.942 -11.114 20.328 1.00 95.75 237 GLU A C 1
ATOM 1896 O O . GLU A 1 237 ? -7.131 -12.308 20.563 1.00 95.75 237 GLU A O 1
ATOM 1901 N N . MET A 1 238 ? -6.009 -10.400 20.952 1.00 96.75 238 MET A N 1
ATOM 1902 C CA . MET A 1 238 ? -5.202 -10.930 22.045 1.00 96.75 238 MET A CA 1
ATOM 1903 C C . MET A 1 238 ? -5.995 -10.833 23.362 1.00 96.75 238 MET A C 1
ATOM 1905 O O . MET A 1 238 ? -6.375 -9.716 23.734 1.00 96.75 238 MET A O 1
ATOM 1909 N N . PRO A 1 239 ? -6.236 -11.939 24.095 1.00 95.88 239 PRO A N 1
ATOM 1910 C CA . PRO A 1 239 ? -7.031 -11.924 25.329 1.00 95.88 239 PRO A CA 1
ATOM 1911 C C . PRO A 1 239 ? -6.493 -10.982 26.415 1.00 95.88 239 PRO A C 1
ATOM 1913 O O . PRO A 1 239 ? -7.253 -10.439 27.208 1.00 95.88 239 PRO A O 1
ATOM 1916 N N . GLU A 1 240 ? -5.183 -10.743 26.457 1.00 94.25 240 GLU A N 1
ATOM 1917 C CA . GLU A 1 240 ? -4.562 -9.788 27.380 1.00 94.25 240 GLU A CA 1
ATOM 1918 C C . GLU A 1 240 ? -4.872 -8.316 27.048 1.00 94.25 240 GLU A C 1
ATOM 1920 O O . GLU A 1 240 ? -4.767 -7.447 27.914 1.00 94.25 240 GLU A O 1
ATOM 1925 N N . VAL A 1 241 ? -5.256 -8.030 25.802 1.00 95.44 241 VAL A N 1
ATOM 1926 C CA . VAL A 1 241 ? -5.655 -6.698 25.325 1.00 95.44 241 VAL A CA 1
ATOM 1927 C C . VAL A 1 241 ? -7.173 -6.534 25.396 1.00 95.44 241 VAL A C 1
ATOM 1929 O O . VAL A 1 241 ? -7.657 -5.487 25.831 1.00 95.44 241 VAL A O 1
ATOM 1932 N N . PHE A 1 242 ? -7.894 -7.577 24.981 1.00 96.38 242 PHE A N 1
ATOM 1933 C CA . PHE A 1 242 ? -9.347 -7.654 24.877 1.00 96.38 242 PHE A CA 1
ATOM 1934 C C . PHE A 1 242 ? -9.877 -8.898 25.610 1.00 96.38 242 PHE A C 1
ATOM 1936 O O . PHE A 1 242 ? -10.255 -9.869 24.957 1.00 96.38 242 PHE A O 1
ATOM 1943 N N . PRO A 1 243 ? -9.924 -8.896 26.957 1.00 95.94 243 PRO A N 1
ATOM 1944 C CA . PRO A 1 243 ? -10.319 -10.074 27.740 1.00 95.94 243 PRO A CA 1
ATOM 1945 C C . PRO A 1 243 ? -11.755 -10.535 27.467 1.00 95.94 243 PRO A C 1
ATOM 1947 O O . PRO A 1 243 ? -12.024 -11.734 27.480 1.00 95.94 243 PRO A O 1
ATOM 1950 N N . ASP A 1 244 ? -12.647 -9.591 27.161 1.00 96.06 244 ASP A N 1
ATOM 1951 C CA . ASP A 1 244 ? -14.046 -9.861 26.808 1.00 96.06 244 ASP A CA 1
ATOM 1952 C C . ASP A 1 244 ? -14.303 -9.794 25.288 1.00 96.06 244 ASP A C 1
ATOM 1954 O O . ASP A 1 244 ? -15.440 -9.938 24.834 1.00 96.06 244 ASP A O 1
ATOM 1958 N N . GLY A 1 245 ? -13.254 -9.552 24.499 1.00 95.94 245 GLY A N 1
ATOM 1959 C CA . GLY A 1 245 ? -13.313 -9.420 23.047 1.00 95.94 245 GLY A CA 1
ATOM 1960 C C . GLY A 1 245 ? -13.809 -8.068 22.516 1.00 95.94 245 GLY A C 1
ATOM 1961 O O . GLY A 1 245 ? -14.482 -7.279 23.185 1.00 95.94 245 GLY A O 1
ATOM 1962 N N . ILE A 1 246 ? -13.488 -7.794 21.251 1.00 96.75 246 ILE A N 1
ATOM 1963 C CA . ILE A 1 246 ? -13.852 -6.566 20.527 1.00 96.75 246 ILE A CA 1
ATOM 1964 C C . ILE A 1 246 ? -15.365 -6.494 20.288 1.00 96.75 246 ILE A C 1
ATOM 1966 O O . ILE A 1 246 ? -15.946 -5.407 20.295 1.00 96.75 246 ILE A O 1
ATOM 1970 N N . VAL A 1 247 ? -16.035 -7.643 20.136 1.00 96.75 247 VAL A N 1
ATOM 1971 C CA . VAL A 1 247 ? -17.504 -7.697 20.028 1.00 96.75 247 VAL A CA 1
ATOM 1972 C C . VAL A 1 247 ? -18.147 -7.078 21.266 1.00 96.75 247 VAL A C 1
ATOM 1974 O O . VAL A 1 247 ? -19.061 -6.263 21.137 1.00 96.75 247 VAL A O 1
ATOM 1977 N N . LYS A 1 248 ? -17.627 -7.380 22.462 1.00 97.75 248 LYS A N 1
ATOM 1978 C CA . LYS A 1 248 ? -18.166 -6.817 23.697 1.00 97.75 248 LYS A CA 1
ATOM 1979 C C . LYS A 1 248 ? -17.925 -5.315 23.809 1.00 97.75 248 LYS A C 1
ATOM 1981 O O . LYS A 1 248 ? -18.815 -4.587 24.246 1.00 97.75 248 LYS A O 1
ATOM 1986 N N . LEU A 1 249 ? -16.769 -4.835 23.344 1.00 97.44 249 LEU A N 1
ATOM 1987 C CA . LEU A 1 249 ? -16.487 -3.400 23.257 1.00 97.44 249 LEU A CA 1
ATOM 1988 C C . LEU A 1 249 ? -17.525 -2.684 22.377 1.00 97.44 249 LEU A C 1
ATOM 1990 O O . LEU A 1 249 ? -18.029 -1.622 22.751 1.00 97.44 249 LEU A O 1
ATOM 1994 N N . HIS A 1 250 ? -17.867 -3.265 21.224 1.00 97.50 250 HIS A N 1
ATOM 1995 C CA . HIS A 1 250 ? -18.906 -2.722 20.350 1.00 97.50 250 HIS A CA 1
ATOM 1996 C C . HIS A 1 250 ? -20.279 -2.711 21.035 1.00 97.50 250 HIS A C 1
ATOM 1998 O O . HIS A 1 250 ? -20.965 -1.695 20.991 1.00 97.50 250 HIS A O 1
ATOM 2004 N N . GLU A 1 251 ? -20.664 -3.793 21.719 1.00 98.19 251 GLU A N 1
ATOM 2005 C CA . GLU A 1 251 ? -21.933 -3.858 22.462 1.00 98.19 251 GLU A CA 1
ATOM 2006 C C . GLU A 1 251 ? -22.044 -2.779 23.549 1.00 98.19 251 GLU A C 1
ATOM 2008 O O . GLU A 1 251 ? -23.119 -2.216 23.746 1.00 98.19 251 GLU A O 1
ATOM 2013 N N . ILE A 1 252 ? -20.949 -2.495 24.262 1.00 97.69 252 ILE A N 1
ATOM 2014 C CA . ILE A 1 252 ? -20.921 -1.506 25.350 1.00 97.69 252 ILE A CA 1
ATOM 2015 C C . ILE A 1 252 ? -21.000 -0.080 24.804 1.00 97.69 252 ILE A C 1
ATOM 2017 O O . ILE A 1 252 ? -21.737 0.747 25.334 1.00 97.69 252 ILE A O 1
ATOM 2021 N N . THR A 1 253 ? -20.222 0.220 23.765 1.00 97.31 253 THR A N 1
ATOM 2022 C CA . THR A 1 253 ? -20.070 1.593 23.256 1.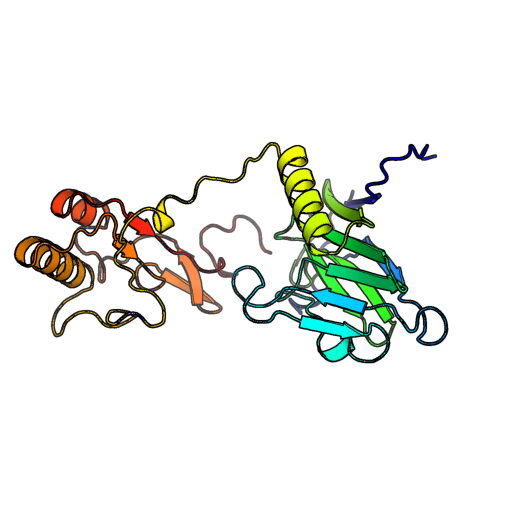00 97.31 253 THR A CA 1
ATOM 2023 C C . THR A 1 253 ? -21.115 1.961 22.203 1.00 97.31 253 THR A C 1
ATOM 2025 O O . THR A 1 253 ? -21.388 3.138 21.974 1.00 97.31 253 THR A O 1
ATOM 2028 N N . GLY A 1 254 ? -21.677 0.967 21.510 1.00 97.56 254 GLY A N 1
ATOM 2029 C CA . GLY A 1 254 ? -22.510 1.154 20.323 1.00 97.56 254 GLY A CA 1
ATOM 2030 C C . GLY A 1 254 ? -21.757 1.716 19.110 1.00 97.56 254 GLY A C 1
ATOM 2031 O O . GLY A 1 254 ? -22.374 1.970 18.076 1.00 97.56 254 GLY A O 1
ATOM 2032 N N . LEU A 1 255 ? -20.438 1.919 19.206 1.00 96.50 255 LEU A N 1
ATOM 2033 C CA . LEU A 1 255 ? -19.631 2.532 18.154 1.00 96.50 255 LEU A CA 1
ATOM 2034 C C . LEU A 1 255 ? -19.102 1.465 17.186 1.00 96.50 255 LEU A C 1
ATOM 2036 O O . LEU A 1 255 ? -18.536 0.465 17.637 1.00 96.50 255 LEU A O 1
ATOM 2040 N N . PRO A 1 256 ? -19.229 1.649 15.860 1.00 95.75 256 PRO A N 1
ATOM 2041 C CA . PRO A 1 256 ? -18.528 0.821 14.889 1.00 95.75 256 PRO A CA 1
ATOM 2042 C C . PRO A 1 256 ? -17.011 0.868 15.099 1.00 95.75 256 PRO A C 1
ATOM 2044 O O . PRO A 1 256 ? -16.443 1.914 15.434 1.00 95.75 256 PRO A O 1
ATOM 2047 N N . ILE A 1 257 ? -16.365 -0.271 14.856 1.00 95.62 257 ILE A N 1
ATOM 2048 C CA . ILE A 1 257 ? -14.925 -0.450 15.028 1.00 95.62 257 ILE A CA 1
ATOM 2049 C C . ILE A 1 257 ? -14.231 -0.436 13.665 1.00 95.62 257 ILE A C 1
ATOM 2051 O O . ILE A 1 257 ? -14.598 -1.189 12.763 1.00 95.62 257 ILE A O 1
ATOM 2055 N N . ILE A 1 258 ? -13.201 0.395 13.533 1.00 94.31 258 ILE A N 1
ATOM 2056 C CA . ILE A 1 258 ? -12.240 0.363 12.429 1.00 94.31 258 ILE A CA 1
ATOM 2057 C C . ILE A 1 258 ? -10.999 -0.363 12.937 1.00 94.31 258 ILE A C 1
ATOM 2059 O O . ILE A 1 258 ? -10.359 0.075 13.887 1.00 94.31 258 ILE A O 1
ATOM 2063 N N . ALA A 1 259 ? -10.642 -1.477 12.315 1.00 94.12 259 ALA A N 1
ATOM 2064 C CA . ALA A 1 259 ? -9.531 -2.302 12.763 1.00 94.12 259 ALA A CA 1
ATOM 2065 C C . ALA A 1 259 ? -8.386 -2.223 11.749 1.00 94.12 259 ALA A C 1
ATOM 2067 O O . ALA A 1 259 ? -8.520 -2.674 10.614 1.00 94.12 259 ALA A O 1
ATOM 2068 N N . HIS A 1 260 ? -7.268 -1.623 12.148 1.00 92.19 260 HIS A N 1
ATOM 2069 C CA . HIS A 1 260 ? -6.085 -1.515 11.302 1.00 92.19 260 HIS A CA 1
ATOM 2070 C C . HIS A 1 260 ? -5.334 -2.849 11.237 1.00 92.19 260 HIS A C 1
ATOM 2072 O O . HIS A 1 260 ? -5.223 -3.579 12.226 1.00 92.19 260 HIS A O 1
ATOM 2078 N N . ASN A 1 261 ? -4.761 -3.142 10.072 1.00 90.12 261 ASN A N 1
ATOM 2079 C CA . ASN A 1 261 ? -3.774 -4.189 9.886 1.00 90.12 261 ASN A CA 1
ATOM 2080 C C . ASN A 1 261 ? -2.544 -3.627 9.164 1.00 90.12 261 ASN A C 1
ATOM 2082 O O . ASN A 1 261 ? -2.639 -2.780 8.282 1.00 90.12 261 ASN A O 1
ATOM 2086 N N . ARG A 1 262 ? -1.373 -4.143 9.534 1.00 86.88 262 ARG A N 1
ATOM 2087 C CA . ARG A 1 262 ? -0.139 -3.946 8.763 1.00 86.88 262 ARG A CA 1
ATOM 2088 C C . ARG A 1 262 ? -0.122 -4.882 7.547 1.00 86.88 262 ARG A C 1
ATOM 2090 O O . ARG A 1 262 ? -1.086 -5.596 7.278 1.00 86.88 262 ARG A O 1
ATOM 2097 N N . TYR A 1 263 ? 1.017 -4.946 6.865 1.00 85.19 263 TYR A N 1
ATOM 2098 C CA . TYR A 1 263 ? 1.327 -6.044 5.953 1.00 85.19 263 TYR A CA 1
ATOM 2099 C C . TYR A 1 263 ? 1.261 -7.407 6.666 1.00 85.19 263 TYR A C 1
ATOM 2101 O O . TYR A 1 263 ? 1.501 -7.504 7.877 1.00 85.19 263 TYR A O 1
ATOM 2109 N N . PHE A 1 264 ? 0.940 -8.461 5.916 1.00 87.25 264 PHE A N 1
ATOM 2110 C CA . PHE A 1 264 ? 1.002 -9.833 6.415 1.00 87.25 264 PHE A CA 1
ATOM 2111 C C . PHE A 1 264 ? 2.453 -10.264 6.592 1.00 87.25 264 PHE A C 1
ATOM 2113 O O . PHE A 1 264 ? 3.310 -9.968 5.766 1.00 87.25 264 PHE A O 1
ATOM 2120 N N . SER A 1 265 ? 2.741 -10.928 7.706 1.00 87.44 265 SER A N 1
ATOM 2121 C CA . SER A 1 265 ? 4.077 -11.447 7.961 1.00 87.44 265 SER A CA 1
ATOM 2122 C C . SER A 1 265 ? 4.369 -12.653 7.071 1.00 87.44 265 SER A C 1
ATOM 2124 O O . SER A 1 265 ? 3.471 -13.447 6.808 1.00 87.44 265 SER A O 1
ATOM 2126 N N . SER A 1 266 ? 5.632 -12.864 6.698 1.00 83.25 266 SER A N 1
ATOM 2127 C CA . SER A 1 266 ? 6.054 -14.054 5.943 1.00 83.25 266 SER A CA 1
ATOM 2128 C C . SER A 1 266 ? 5.806 -15.375 6.683 1.00 83.25 266 SER A C 1
ATOM 2130 O O . SER A 1 266 ? 5.753 -16.432 6.066 1.00 83.25 266 SER A O 1
ATOM 2132 N N . ASN A 1 267 ? 5.624 -15.333 8.008 1.00 89.00 267 ASN A N 1
ATOM 2133 C CA . ASN A 1 267 ? 5.199 -16.478 8.815 1.00 89.00 267 ASN A CA 1
ATOM 2134 C C . ASN A 1 267 ? 3.756 -16.347 9.329 1.00 89.00 267 ASN A C 1
ATOM 2136 O O . ASN A 1 267 ? 3.457 -16.783 10.443 1.00 89.00 267 ASN A O 1
ATOM 2140 N N . THR A 1 268 ? 2.882 -15.695 8.558 1.00 91.62 268 THR A N 1
ATOM 2141 C CA . THR A 1 268 ? 1.461 -15.575 8.888 1.00 91.62 268 THR A CA 1
ATOM 2142 C C . THR A 1 268 ? 0.754 -16.927 8.872 1.00 91.62 268 THR A C 1
ATOM 2144 O O . THR A 1 268 ? 0.998 -17.761 8.004 1.00 91.62 268 THR A O 1
ATOM 2147 N N . ASP A 1 269 ? -0.176 -17.116 9.806 1.00 93.94 269 ASP A N 1
ATOM 2148 C CA . ASP A 1 269 ? -0.977 -18.338 9.920 1.00 93.94 269 ASP A CA 1
ATOM 2149 C C . ASP A 1 269 ? -1.973 -18.493 8.747 1.00 93.94 269 ASP A C 1
ATOM 2151 O O . ASP A 1 269 ? -2.563 -19.557 8.567 1.00 93.94 269 ASP A O 1
ATOM 2155 N N . TYR A 1 270 ? -2.175 -17.437 7.946 1.00 89.38 270 TYR A N 1
ATOM 2156 C CA . TYR A 1 270 ? -3.091 -17.427 6.798 1.00 89.38 270 TYR A CA 1
ATOM 2157 C C . TYR A 1 270 ? -2.448 -17.885 5.483 1.00 89.38 270 TYR A C 1
ATOM 2159 O O . TYR A 1 270 ? -3.166 -18.153 4.517 1.00 89.38 270 TYR A O 1
ATOM 2167 N N . ALA A 1 271 ? -1.117 -17.966 5.415 1.00 81.00 271 ALA A N 1
ATOM 2168 C CA . ALA A 1 271 ? -0.420 -18.373 4.204 1.00 81.00 271 ALA A CA 1
ATOM 2169 C C . ALA A 1 271 ? -0.596 -19.883 3.991 1.00 81.00 271 ALA A C 1
ATOM 2171 O O . ALA A 1 271 ? -0.157 -20.698 4.799 1.00 81.00 271 ALA A O 1
ATOM 2172 N N . GLN A 1 272 ? -1.249 -20.266 2.891 1.00 71.75 272 GLN A N 1
ATOM 2173 C CA . GLN A 1 272 ? -1.438 -21.678 2.527 1.00 71.75 272 GLN A CA 1
ATOM 2174 C C . GLN A 1 272 ? -0.278 -22.231 1.686 1.00 71.75 272 GLN A C 1
ATOM 2176 O O . GLN A 1 272 ? -0.119 -23.446 1.580 1.00 71.75 272 GLN A O 1
ATOM 2181 N N . GLN A 1 273 ? 0.519 -21.351 1.076 1.00 64.25 273 GLN A N 1
ATOM 2182 C CA . GLN A 1 273 ? 1.695 -21.668 0.267 1.00 64.25 273 GLN A CA 1
ATOM 2183 C C . GLN A 1 273 ? 2.763 -20.597 0.525 1.00 64.25 273 GLN A C 1
ATOM 2185 O O . GLN A 1 273 ? 2.419 -19.446 0.792 1.00 64.25 273 GLN A O 1
ATOM 2190 N N . ASN A 1 274 ? 4.039 -20.990 0.497 1.00 50.97 274 ASN A N 1
ATOM 2191 C CA . ASN A 1 274 ? 5.155 -20.088 0.784 1.00 50.97 274 ASN A CA 1
ATOM 2192 C C . ASN A 1 274 ? 5.315 -19.038 -0.322 1.00 50.97 274 ASN A C 1
ATOM 2194 O O . ASN A 1 274 ? 5.313 -19.378 -1.505 1.00 50.97 274 ASN A O 1
ATOM 2198 N N . GLY A 1 275 ? 5.538 -17.795 0.096 1.00 48.50 275 GLY A N 1
ATOM 2199 C CA . GLY A 1 275 ? 5.822 -16.637 -0.743 1.00 48.50 275 GLY A CA 1
ATOM 2200 C C . GLY A 1 275 ? 5.786 -15.395 0.118 1.00 48.50 275 GLY A C 1
ATOM 2201 O O . GLY A 1 275 ? 4.670 -14.891 0.333 1.00 48.50 275 GLY A O 1
#

Sequence (275 aa):
SFRMSTNYRVLVMQAIFTYLPGTSTGNKDLVSACYPRLLLPSNSDAPNLRYITPGGNMAGWVLYSQGSMATDLDWFRDGEDGGLVVLFQAEEETVSSVVVSALTQPMATNVWLDRDQRTLDWGVQGQAQDIPAGFEYEVIAYPGDQGITKNIIAWGEALQYYHATVKMYDSSADFLTYYTDNGAYHYYNPLPYMNYYDTLISVYNYSVDNNIPFSRLQLDSWWYYKGVGNGVKNWTEMPEVFPDGIVKLHEITGLPIIAHNRYFSSNTDYAQQNG

Organism: Cherax quadricarinatus (NCBI:txid27406)